Protein AF-A0A950VJM7-F1 (afdb_monomer_lite)

Secondary structure (DSSP, 8-state):
---------------------TT--HHHHHH-GGGGTT-EEEEEEEEEES--EEETTEEEPPEE-TTS-EESS-----TT--EEEEE-HHHHHHHHHH--TT-EEEEEEEEEEEEEEEGGGTEEEEEEEEEEEEEEETTEEEEEEESSS----PPPPHHHHHH-GGGGTT-EEEEEEEEEES--EEETTEEE--EE-TTS---B-GGGGGTT-EEEEE-HHHHHHHTTT--TT-EEEEEEEEEEEEEEEGGGTEEEEEEEEEEEEEEETTEEEEEE-

Sequence (277 aa):
MKKLLSWVCLVLVGWALPAWAQGQSMEKVSEAPAKYAGQTLVFDQIKLAGKMIKHTGLYCLKVTSPEGTEFGAAVSFRPTMLYTFFVPDAIADRLLDDLNENQEYTVRLTGRVYKKKFPAIGAESWVAEVSRIDFYEADKIARTVTATSPRSGKAPSLERVNEAPQKYAGQTLTFDKVKLGGKMIKHTGLYCLKVTGEDGSPEISAAVAFTGGLTLFVPDQLAEKLEKEIKEDEEYTVKLTCRVYKRKFPAIGSEAWVGEVSRIDFYEGDAIKKAVK

Radius of gyration: 25.45 Å; chains: 1; bounding box: 46×50×109 Å

Foldseek 3Di:
DDDDDDDDPDPPPPPPPPPAPPDDFPVNCQQCVVVQAQHKHKAAQKKWALDWDQDLNWTFTWIAHPVGDTADDDPPPPVRGQETETEPPLQVVQSQQVGDNHDIWGKMWIWGWHWDQRVVVRDIGIYTYTQKIFTDDPNDRPDIGGSPDDRPPGFHALVRCFVCVVVQAQHKGKHAQWKWALDWDQDLNWTWTFIATPVRPDTQTPVSQPVQTETETEDPQLVVVSNVVGDRHDMFGKIWIFHWHWDQRVVVRDIGIYTYTPKIFTDDPNDGPDMGD

pLDDT: mean 82.03, std 16.46, range [35.66, 97.38]

Structure (mmCIF, N/CA/C/O backbone):
data_AF-A0A950VJM7-F1
#
_entry.id   AF-A0A950VJM7-F1
#
loop_
_atom_site.group_PDB
_atom_site.id
_atom_site.type_symbol
_atom_site.label_atom_id
_atom_site.label_alt_id
_atom_site.label_comp_id
_atom_site.label_asym_id
_atom_site.label_entity_id
_atom_site.label_seq_id
_atom_site.pdbx_PDB_ins_code
_atom_site.Cartn_x
_atom_site.Cartn_y
_atom_site.Cartn_z
_atom_site.occupancy
_atom_site.B_iso_or_equiv
_atom_site.auth_seq_id
_atom_site.auth_comp_id
_atom_site.auth_asym_id
_atom_site.auth_atom_id
_atom_site.pdbx_PDB_model_num
ATOM 1 N N . MET A 1 1 ? -15.662 -10.194 -78.864 1.00 38.31 1 MET A N 1
ATOM 2 C CA . MET A 1 1 ? -15.103 -10.693 -77.588 1.00 38.31 1 MET A CA 1
ATOM 3 C C . MET A 1 1 ? -14.300 -9.574 -76.934 1.00 38.31 1 MET A C 1
ATOM 5 O O . MET A 1 1 ? -13.204 -9.285 -77.388 1.00 38.31 1 MET A O 1
ATOM 9 N N . LYS A 1 2 ? -14.869 -8.883 -75.939 1.00 39.75 2 LYS A N 1
ATOM 10 C CA . LYS A 1 2 ? -14.193 -7.835 -75.154 1.00 39.75 2 LYS A CA 1
ATOM 11 C C . LYS A 1 2 ? -13.911 -8.417 -73.766 1.00 39.75 2 LYS A C 1
ATOM 13 O O . LYS A 1 2 ? -14.858 -8.756 -73.065 1.00 39.75 2 LYS A O 1
ATOM 18 N N . LYS A 1 3 ? -12.639 -8.591 -73.397 1.00 46.62 3 LYS A N 1
ATOM 19 C CA . LYS A 1 3 ? -12.237 -8.994 -72.040 1.00 46.62 3 LYS A CA 1
ATOM 20 C C . LYS A 1 3 ? -12.081 -7.733 -71.186 1.00 46.62 3 LYS A C 1
ATOM 22 O O . LYS A 1 3 ? -11.210 -6.917 -71.469 1.00 46.62 3 LYS A O 1
ATOM 27 N N . LEU A 1 4 ? -12.932 -7.581 -70.171 1.00 42.72 4 LEU A N 1
ATOM 28 C CA . LEU A 1 4 ? -12.710 -6.660 -69.056 1.00 42.72 4 LEU A CA 1
ATOM 29 C C . LEU A 1 4 ? -11.651 -7.275 -68.129 1.00 42.72 4 LEU A C 1
ATOM 31 O O . LEU A 1 4 ? -11.873 -8.350 -67.575 1.00 42.72 4 LEU A O 1
ATOM 35 N N . LEU A 1 5 ? -10.513 -6.599 -67.962 1.00 44.22 5 LEU A N 1
ATOM 36 C CA . LEU A 1 5 ? -9.574 -6.876 -66.876 1.00 44.22 5 LEU A CA 1
ATOM 37 C C . LEU A 1 5 ? -10.036 -6.102 -65.635 1.00 44.22 5 LEU A C 1
ATOM 39 O O . LEU A 1 5 ? -9.948 -4.877 -65.585 1.00 44.22 5 LEU A O 1
ATOM 43 N N . SER A 1 6 ? -10.541 -6.837 -64.649 1.00 45.75 6 SER A N 1
ATOM 44 C CA . SER A 1 6 ? -10.846 -6.347 -63.306 1.00 45.75 6 SER A CA 1
ATOM 45 C C . SER A 1 6 ? -9.547 -6.175 -62.516 1.00 45.75 6 SER A C 1
ATOM 47 O O . SER A 1 6 ? -8.869 -7.157 -62.224 1.00 45.75 6 SER A O 1
ATOM 49 N N . TRP A 1 7 ? -9.211 -4.937 -62.158 1.00 42.66 7 TRP A N 1
ATOM 50 C CA . TRP A 1 7 ? -8.168 -4.622 -61.183 1.00 42.66 7 TRP A CA 1
ATOM 51 C C . TRP A 1 7 ? -8.740 -4.769 -59.769 1.00 42.66 7 TRP A C 1
ATOM 53 O O . TRP A 1 7 ? -9.567 -3.967 -59.345 1.00 42.66 7 TRP A O 1
ATOM 63 N N . VAL A 1 8 ? -8.298 -5.790 -59.035 1.00 47.62 8 VAL A N 1
ATOM 64 C CA . VAL A 1 8 ? -8.519 -5.901 -57.587 1.00 47.62 8 VAL A CA 1
ATOM 65 C C . VAL A 1 8 ? -7.267 -5.366 -56.896 1.00 47.62 8 VAL A C 1
ATOM 67 O O . VAL A 1 8 ? -6.236 -6.034 -56.868 1.00 47.62 8 VAL A O 1
ATOM 70 N N . CYS A 1 9 ? -7.343 -4.151 -56.350 1.00 42.12 9 CYS A N 1
ATOM 71 C CA . CYS A 1 9 ? -6.346 -3.641 -55.411 1.00 42.12 9 CYS A CA 1
ATOM 72 C C . CYS A 1 9 ? -6.509 -4.370 -54.072 1.00 42.12 9 CYS A C 1
ATOM 74 O O . CYS A 1 9 ? -7.405 -4.060 -53.288 1.00 42.12 9 CYS A O 1
ATOM 76 N N . LEU A 1 10 ? -5.635 -5.341 -53.811 1.00 37.91 10 LEU A N 1
ATOM 77 C CA . LEU A 1 10 ? -5.471 -5.950 -52.495 1.00 37.91 10 LEU A CA 1
ATOM 78 C C . LEU A 1 10 ? -4.695 -4.962 -51.604 1.00 37.91 10 LEU A C 1
ATOM 80 O O . LEU A 1 10 ? -3.476 -4.843 -51.711 1.00 37.91 10 LEU A O 1
ATOM 84 N N . VAL A 1 11 ? -5.389 -4.224 -50.735 1.00 43.22 11 VAL A N 1
ATOM 85 C CA . VAL A 1 11 ? -4.737 -3.445 -49.672 1.00 43.22 11 VAL A CA 1
ATOM 86 C C . VAL A 1 11 ? -4.475 -4.392 -48.501 1.00 43.22 11 VAL A C 1
ATOM 88 O O . VAL A 1 11 ? -5.343 -4.627 -47.663 1.00 43.22 11 VAL A O 1
ATOM 91 N N . LEU A 1 12 ? -3.272 -4.963 -48.455 1.00 40.53 12 LEU A N 1
ATOM 92 C CA . LEU A 1 12 ? -2.749 -5.632 -47.265 1.00 40.53 12 LEU A CA 1
ATOM 93 C C . LEU A 1 12 ? -2.401 -4.560 -46.226 1.00 40.53 12 LEU A C 1
ATOM 95 O O . LEU A 1 12 ? -1.290 -4.036 -46.203 1.00 40.53 12 LEU A O 1
ATOM 99 N N . VAL A 1 13 ? -3.355 -4.231 -45.353 1.00 42.94 13 VAL A N 1
ATOM 100 C CA . VAL A 1 13 ? -3.058 -3.536 -44.094 1.00 42.94 13 VAL A CA 1
ATOM 101 C C . VAL A 1 13 ? -2.386 -4.553 -43.176 1.00 42.94 13 VAL A C 1
ATOM 103 O O . VAL A 1 13 ? -3.027 -5.216 -42.363 1.00 42.94 13 VAL A O 1
ATOM 106 N N . GLY A 1 14 ? -1.078 -4.724 -43.355 1.00 36.56 14 GLY A N 1
ATOM 107 C CA . GLY A 1 14 ? -0.241 -5.407 -42.383 1.00 36.56 14 GLY A CA 1
ATOM 108 C C . GLY A 1 14 ? -0.239 -4.587 -41.101 1.00 36.56 14 GLY A C 1
ATOM 109 O O . GLY A 1 14 ? 0.397 -3.537 -41.033 1.00 36.56 14 GLY A O 1
ATOM 110 N N . TRP A 1 15 ? -0.958 -5.054 -40.083 1.00 37.41 15 TRP A N 1
ATOM 111 C CA . TRP A 1 15 ? -0.744 -4.606 -38.714 1.00 37.41 15 TRP A CA 1
ATOM 112 C C . TRP A 1 15 ? 0.656 -5.072 -38.321 1.00 37.41 15 TRP A C 1
ATOM 114 O O . TRP A 1 15 ? 0.844 -6.202 -37.874 1.00 37.41 15 TRP A O 1
ATOM 124 N N . ALA A 1 16 ? 1.655 -4.222 -38.549 1.00 35.66 16 ALA A N 1
ATOM 125 C CA . ALA A 1 16 ? 2.960 -4.380 -37.939 1.00 35.66 16 ALA A CA 1
ATOM 126 C C . ALA A 1 16 ? 2.747 -4.269 -36.427 1.00 35.66 16 ALA A C 1
ATOM 128 O O . ALA A 1 16 ? 2.667 -3.172 -35.873 1.00 35.66 16 ALA A O 1
ATOM 129 N N . LEU A 1 17 ? 2.585 -5.415 -35.763 1.00 39.12 17 LEU A N 1
ATOM 130 C CA . LEU A 1 17 ? 2.737 -5.479 -34.321 1.00 39.12 17 LEU A CA 1
ATOM 131 C C . LEU A 1 17 ? 4.126 -4.894 -34.025 1.00 39.12 17 LEU A C 1
ATOM 133 O O . LEU A 1 17 ? 5.097 -5.337 -34.648 1.00 39.12 17 LEU A O 1
ATOM 137 N N . PRO A 1 18 ? 4.236 -3.866 -33.162 1.00 48.69 18 PRO A N 1
ATOM 138 C CA . PRO A 1 18 ? 5.525 -3.274 -32.845 1.00 48.69 18 PRO A CA 1
ATOM 139 C C . PRO A 1 18 ? 6.449 -4.397 -32.394 1.00 48.69 18 PRO A C 1
ATOM 141 O O . PRO A 1 18 ? 6.037 -5.230 -31.591 1.00 48.69 18 PRO A O 1
ATOM 144 N N . ALA A 1 19 ? 7.656 -4.464 -32.954 1.00 46.97 19 ALA A N 1
ATOM 145 C CA . ALA A 1 19 ? 8.649 -5.450 -32.563 1.00 46.97 19 ALA A CA 1
ATOM 146 C C . ALA A 1 19 ? 8.893 -5.311 -31.053 1.00 46.97 19 ALA A C 1
ATOM 148 O O . ALA A 1 19 ? 9.543 -4.370 -30.599 1.00 46.97 19 ALA A O 1
ATOM 149 N N . TRP A 1 20 ? 8.313 -6.216 -30.266 1.00 49.12 20 TRP A N 1
ATOM 150 C CA . TRP A 1 20 ? 8.604 -6.330 -28.848 1.00 49.12 20 TRP A CA 1
ATOM 151 C C . TRP A 1 20 ? 10.062 -6.766 -28.786 1.00 49.12 20 TRP A C 1
ATOM 153 O O . TRP A 1 20 ? 10.392 -7.856 -29.251 1.00 49.12 20 TRP A O 1
ATOM 163 N N . ALA A 1 21 ? 10.944 -5.897 -28.294 1.00 49.38 21 ALA A N 1
ATOM 164 C CA . ALA A 1 21 ? 12.346 -6.225 -28.091 1.00 49.38 21 ALA A CA 1
ATOM 165 C C . ALA A 1 21 ? 12.446 -7.310 -27.004 1.00 49.38 21 ALA A C 1
ATOM 167 O O . ALA A 1 21 ? 12.642 -7.018 -25.826 1.00 49.38 21 ALA A O 1
ATOM 168 N N . GLN A 1 22 ? 12.244 -8.571 -27.392 1.00 50.53 22 GLN A N 1
ATOM 169 C CA . GLN A 1 22 ? 12.521 -9.725 -26.551 1.00 50.53 22 GLN A CA 1
ATOM 170 C C . GLN A 1 22 ? 14.025 -9.746 -26.248 1.00 50.53 22 GLN A C 1
ATOM 172 O O . GLN A 1 22 ? 14.846 -9.689 -27.162 1.00 50.53 22 GLN A O 1
ATOM 177 N N . GLY A 1 23 ? 14.379 -9.839 -24.964 1.00 61.56 23 GLY A N 1
ATOM 178 C CA . GLY A 1 23 ? 15.720 -10.255 -24.540 1.00 61.56 23 GLY A CA 1
ATOM 179 C C . GLY A 1 23 ? 16.688 -9.167 -24.068 1.00 61.56 23 GLY A C 1
ATOM 180 O O . GLY A 1 23 ? 17.888 -9.430 -24.031 1.00 61.56 23 GLY A O 1
ATOM 181 N N . GLN A 1 24 ? 16.230 -7.967 -23.699 1.00 82.56 24 GLN A N 1
ATOM 182 C CA . GLN A 1 24 ? 17.118 -7.010 -23.023 1.00 82.56 24 GLN A CA 1
ATOM 183 C C . GLN A 1 24 ? 17.136 -7.271 -21.515 1.00 82.56 24 GLN A C 1
ATOM 185 O O . GLN A 1 24 ? 16.084 -7.274 -20.877 1.00 82.56 24 GLN A O 1
ATOM 190 N N . SER A 1 25 ? 18.328 -7.491 -20.953 1.00 90.38 25 SER A N 1
ATOM 191 C CA . SER A 1 25 ? 18.501 -7.613 -19.503 1.00 90.38 25 SER A CA 1
ATOM 192 C C . SER A 1 25 ? 18.373 -6.246 -18.828 1.00 90.38 25 SER A C 1
ATOM 194 O O . SER A 1 25 ? 18.585 -5.200 -19.453 1.00 90.38 25 SER A O 1
ATOM 196 N N . MET A 1 26 ? 18.011 -6.240 -17.547 1.00 91.12 26 MET A N 1
ATOM 197 C CA . MET A 1 26 ? 17.842 -5.005 -16.775 1.00 91.12 26 MET A CA 1
ATOM 198 C C . MET A 1 26 ? 19.174 -4.255 -16.633 1.00 91.12 26 MET A C 1
ATOM 200 O O . MET A 1 26 ? 19.208 -3.029 -16.703 1.00 91.12 26 MET A O 1
ATOM 204 N N . GLU A 1 27 ? 20.272 -4.997 -16.531 1.00 90.75 27 GLU A N 1
ATOM 205 C CA . GLU A 1 27 ? 21.656 -4.538 -16.457 1.00 90.75 27 GLU A CA 1
ATOM 206 C C . GLU A 1 27 ? 22.019 -3.721 -17.695 1.00 90.75 27 GLU A C 1
ATOM 208 O O . GLU A 1 27 ? 22.391 -2.555 -17.583 1.00 90.75 27 GLU A O 1
ATOM 213 N N . LYS A 1 28 ? 21.798 -4.275 -18.894 1.00 91.25 28 LYS A N 1
ATOM 214 C CA . LYS A 1 28 ? 22.087 -3.581 -20.160 1.00 91.25 28 LYS A CA 1
ATOM 215 C C . LYS A 1 28 ? 21.289 -2.293 -20.308 1.00 91.25 28 LYS A C 1
ATOM 217 O O . LYS A 1 28 ? 21.785 -1.308 -20.860 1.00 91.25 28 LYS A O 1
ATOM 222 N N . VAL A 1 29 ? 20.035 -2.303 -19.858 1.00 91.06 29 VAL A N 1
ATOM 223 C CA . VAL A 1 29 ? 19.186 -1.110 -19.889 1.00 91.06 29 VAL A CA 1
ATOM 224 C C . VAL A 1 29 ? 19.680 -0.076 -18.883 1.00 91.06 29 VAL A C 1
ATOM 226 O O . VAL A 1 29 ? 19.727 1.102 -19.218 1.00 91.06 29 VAL A O 1
ATOM 229 N N . SER A 1 30 ? 20.108 -0.499 -17.695 1.00 88.81 30 SER A N 1
ATOM 230 C CA . SER A 1 30 ? 20.656 0.385 -16.664 1.00 88.81 30 SER A CA 1
ATOM 231 C C . SER A 1 30 ? 22.012 0.989 -17.045 1.00 88.81 30 SER A C 1
ATOM 233 O O . SER A 1 30 ? 22.270 2.150 -16.737 1.00 88.81 30 SER A O 1
ATOM 235 N N . GLU A 1 31 ? 22.871 0.241 -17.738 1.00 88.94 31 GLU A N 1
ATOM 236 C CA . GLU A 1 31 ? 24.176 0.719 -18.215 1.00 88.94 31 GLU A CA 1
ATOM 237 C C . GLU A 1 31 ? 24.050 1.743 -19.350 1.00 88.94 31 GLU A C 1
ATOM 239 O O . GLU A 1 31 ? 24.860 2.665 -19.461 1.00 88.94 31 GLU A O 1
ATOM 244 N N . ALA A 1 32 ? 23.036 1.601 -20.210 1.00 90.00 32 ALA A N 1
ATOM 245 C CA . ALA A 1 32 ? 22.859 2.453 -21.384 1.00 90.00 32 ALA A CA 1
ATOM 246 C C . ALA A 1 32 ? 21.385 2.827 -21.650 1.00 90.00 32 ALA A C 1
ATOM 248 O O . ALA A 1 32 ? 20.885 2.596 -22.758 1.00 90.00 32 ALA A O 1
ATOM 249 N N . PRO A 1 33 ? 20.682 3.475 -20.700 1.00 90.69 33 PRO A N 1
ATOM 250 C CA . PRO A 1 33 ? 19.235 3.704 -20.789 1.00 90.69 33 PRO A CA 1
ATOM 251 C C . PRO A 1 33 ? 18.842 4.598 -21.967 1.00 90.69 33 PRO A C 1
ATOM 253 O O . PRO A 1 33 ? 17.770 4.433 -22.547 1.00 90.69 33 PRO A O 1
ATOM 256 N N . ALA A 1 34 ? 19.743 5.489 -22.395 1.00 91.56 34 ALA A N 1
ATOM 257 C CA . ALA A 1 34 ? 19.541 6.347 -23.559 1.00 91.56 34 ALA A CA 1
ATOM 258 C C . ALA A 1 34 ? 19.291 5.565 -24.861 1.00 91.56 34 ALA A C 1
ATOM 260 O O . ALA A 1 34 ? 18.533 6.037 -25.706 1.00 91.56 34 ALA A O 1
ATOM 261 N N . LYS A 1 35 ? 19.857 4.356 -25.013 1.00 94.12 35 LYS A N 1
ATOM 262 C CA . LYS A 1 35 ? 19.623 3.494 -26.189 1.00 94.12 35 LYS A CA 1
ATOM 263 C C . LYS A 1 35 ? 18.185 2.975 -26.263 1.00 94.12 35 LYS A C 1
ATOM 265 O O . LYS A 1 35 ? 17.723 2.612 -27.340 1.00 94.12 35 LYS A O 1
ATOM 270 N N . TYR A 1 36 ? 17.489 2.964 -25.129 1.00 93.25 36 TYR A N 1
ATOM 271 C CA . TYR A 1 36 ? 16.134 2.440 -24.982 1.00 93.25 36 TYR A CA 1
ATOM 272 C C . TYR A 1 36 ? 15.097 3.546 -24.759 1.00 93.25 36 TYR A C 1
ATOM 274 O O . TYR A 1 36 ? 13.933 3.260 -24.488 1.00 93.25 36 TYR A O 1
ATOM 282 N N . ALA A 1 37 ? 15.496 4.814 -24.878 1.00 94.38 37 ALA A N 1
ATOM 283 C CA . ALA A 1 37 ? 14.618 5.951 -24.654 1.00 94.38 37 ALA A CA 1
ATOM 284 C C . ALA A 1 37 ? 13.352 5.876 -25.526 1.00 94.38 37 ALA A C 1
ATOM 286 O O . ALA A 1 37 ? 13.409 5.709 -26.742 1.00 94.38 37 ALA A O 1
ATOM 287 N N . GLY A 1 38 ? 12.194 6.003 -24.886 1.00 93.31 38 GLY A N 1
ATOM 288 C CA . GLY A 1 38 ? 10.878 5.922 -25.505 1.00 93.31 38 GLY A CA 1
ATOM 289 C C . GLY A 1 38 ? 10.375 4.503 -25.772 1.00 93.31 38 GLY A C 1
ATOM 290 O O . GLY A 1 38 ? 9.178 4.371 -26.041 1.00 93.31 38 GLY A O 1
ATOM 291 N N . GLN A 1 39 ? 11.222 3.473 -25.667 1.00 94.44 39 GLN A N 1
ATOM 292 C CA . GLN A 1 39 ? 10.855 2.083 -25.938 1.00 94.44 39 GLN A CA 1
ATOM 293 C C . GLN A 1 39 ? 10.085 1.468 -24.770 1.00 94.44 39 GLN A C 1
ATOM 295 O O . GLN A 1 39 ? 10.334 1.780 -23.602 1.00 94.44 39 GLN A O 1
ATOM 300 N N . THR A 1 40 ? 9.164 0.564 -25.101 1.00 94.44 40 THR A N 1
ATOM 301 C CA . THR A 1 40 ? 8.518 -0.328 -24.138 1.00 94.44 40 THR A CA 1
ATOM 302 C C . THR A 1 40 ? 9.283 -1.639 -24.103 1.00 94.44 40 THR A C 1
ATOM 304 O O . THR A 1 40 ? 9.419 -2.310 -25.124 1.00 94.44 40 THR A O 1
ATOM 307 N N . LEU A 1 41 ? 9.780 -1.988 -22.924 1.00 94.31 41 LEU A N 1
ATOM 308 C CA . LEU A 1 41 ? 10.567 -3.185 -22.679 1.00 94.31 41 LEU A CA 1
ATOM 309 C C . LEU A 1 41 ? 9.787 -4.157 -21.799 1.00 94.31 41 LEU A C 1
ATOM 311 O O . LEU A 1 41 ? 8.930 -3.748 -21.009 1.00 94.31 41 LEU A O 1
ATOM 315 N N . VAL A 1 42 ? 10.112 -5.439 -21.944 1.00 95.31 42 VAL A N 1
ATOM 316 C CA . VAL A 1 42 ? 9.579 -6.523 -21.121 1.00 95.31 42 VAL A CA 1
ATOM 317 C C . VAL A 1 42 ? 10.733 -7.187 -20.386 1.00 95.31 42 VAL A C 1
ATOM 319 O O . VAL A 1 42 ? 11.666 -7.674 -21.019 1.00 95.31 42 VAL A O 1
ATOM 322 N N . PHE A 1 43 ? 10.640 -7.221 -19.061 1.00 94.31 43 PHE A N 1
ATOM 323 C CA . PHE A 1 43 ? 11.579 -7.897 -18.175 1.00 94.31 43 PHE A CA 1
ATOM 324 C C . PHE A 1 43 ? 10.868 -9.091 -17.560 1.00 94.31 43 PHE A C 1
ATOM 326 O O . PHE A 1 43 ? 9.851 -8.923 -16.890 1.00 94.31 43 PHE A O 1
ATOM 333 N N . ASP A 1 44 ? 11.361 -10.289 -17.841 1.00 95.38 44 ASP A N 1
ATOM 334 C CA . ASP A 1 44 ? 10.690 -11.538 -17.502 1.00 95.38 44 ASP A CA 1
ATOM 335 C C . ASP A 1 44 ? 11.406 -12.270 -16.368 1.00 95.38 44 ASP A C 1
ATOM 337 O O . ASP A 1 44 ? 12.618 -12.123 -16.213 1.00 95.38 44 ASP A O 1
ATOM 341 N N . GLN A 1 45 ? 10.659 -13.074 -15.606 1.00 94.69 45 GLN A N 1
ATOM 342 C CA . GLN A 1 45 ? 11.189 -13.901 -14.511 1.00 94.69 45 GLN A CA 1
ATOM 343 C C . GLN A 1 45 ? 11.982 -13.116 -13.448 1.00 94.69 45 GLN A C 1
ATOM 345 O O . GLN A 1 45 ? 12.928 -13.633 -12.856 1.00 94.69 45 GLN A O 1
ATOM 350 N N . ILE A 1 46 ? 11.597 -11.867 -13.184 1.00 95.19 46 ILE A N 1
ATOM 351 C CA . ILE A 1 46 ? 12.263 -11.038 -12.176 1.00 95.19 46 ILE A CA 1
ATOM 352 C C . ILE A 1 46 ? 11.628 -11.262 -10.802 1.00 95.19 46 ILE A C 1
ATOM 354 O O . ILE A 1 46 ? 10.447 -11.610 -10.706 1.00 95.19 46 ILE A O 1
ATOM 358 N N . LYS A 1 47 ? 12.378 -11.017 -9.728 1.00 96.44 47 LYS A N 1
ATOM 359 C CA . LYS A 1 47 ? 11.816 -10.970 -8.373 1.00 96.44 47 LYS A CA 1
ATOM 360 C C . LYS A 1 47 ? 11.339 -9.560 -8.064 1.00 96.44 47 LYS A C 1
ATOM 362 O O . LYS A 1 47 ? 12.052 -8.599 -8.318 1.00 96.44 47 LYS A O 1
ATOM 367 N N . LEU A 1 48 ? 10.133 -9.438 -7.531 1.00 95.31 48 LEU A N 1
ATOM 368 C CA . LEU A 1 48 ? 9.539 -8.207 -7.025 1.00 95.31 48 LEU A CA 1
ATOM 369 C C . LEU A 1 48 ? 9.364 -8.358 -5.516 1.00 95.31 48 LEU A C 1
ATOM 371 O O . LEU A 1 48 ? 8.649 -9.260 -5.077 1.00 95.31 48 LEU A O 1
ATOM 375 N N . ALA A 1 49 ? 9.980 -7.475 -4.733 1.00 92.19 49 ALA A N 1
ATOM 376 C CA . ALA A 1 49 ? 9.698 -7.421 -3.305 1.00 92.19 49 ALA A CA 1
ATOM 377 C C . ALA A 1 49 ? 8.283 -6.876 -3.085 1.00 92.19 49 ALA A C 1
ATOM 379 O O . ALA A 1 49 ? 7.855 -5.946 -3.775 1.00 92.19 49 ALA A O 1
ATOM 380 N N . GLY A 1 50 ? 7.562 -7.423 -2.108 1.00 83.19 50 GLY A N 1
ATOM 381 C CA . GLY A 1 50 ? 6.214 -6.959 -1.797 1.00 83.19 50 GLY A CA 1
ATOM 382 C C . GLY A 1 50 ? 6.163 -5.547 -1.214 1.00 83.19 50 GLY A C 1
ATOM 383 O O . GLY A 1 50 ? 5.154 -4.857 -1.345 1.00 83.19 50 GLY A O 1
ATOM 384 N N . LYS A 1 51 ? 7.269 -5.078 -0.626 1.00 84.44 51 LYS A N 1
ATOM 385 C CA . LYS A 1 51 ? 7.392 -3.713 -0.120 1.00 84.44 51 LYS A CA 1
ATOM 386 C C . LYS A 1 51 ? 7.633 -2.717 -1.253 1.00 84.44 51 LYS A C 1
ATOM 388 O O . LYS A 1 51 ? 8.643 -2.780 -1.955 1.00 84.44 51 LYS A O 1
ATOM 393 N N . MET A 1 52 ? 6.745 -1.734 -1.368 1.00 85.38 52 MET A N 1
ATOM 394 C CA . MET A 1 52 ? 6.937 -0.565 -2.227 1.00 85.38 52 MET A CA 1
ATOM 395 C C . MET A 1 52 ? 7.306 0.657 -1.395 1.00 85.38 52 MET A C 1
ATOM 397 O O . MET A 1 52 ? 6.869 0.799 -0.257 1.00 85.38 52 MET A O 1
ATOM 401 N N . ILE A 1 53 ? 8.088 1.566 -1.976 1.00 81.38 53 ILE A N 1
ATOM 402 C CA . ILE A 1 53 ? 8.483 2.809 -1.307 1.00 81.38 53 ILE A CA 1
ATOM 403 C C . ILE A 1 53 ? 8.040 3.991 -2.151 1.00 81.38 53 ILE A C 1
ATOM 405 O O . ILE A 1 53 ? 8.267 4.028 -3.361 1.00 81.38 53 ILE A O 1
ATOM 409 N N . LYS A 1 54 ? 7.426 4.984 -1.505 1.00 80.81 54 LYS A N 1
ATOM 410 C CA . LYS A 1 54 ? 7.114 6.256 -2.144 1.00 80.81 54 LYS A CA 1
ATOM 411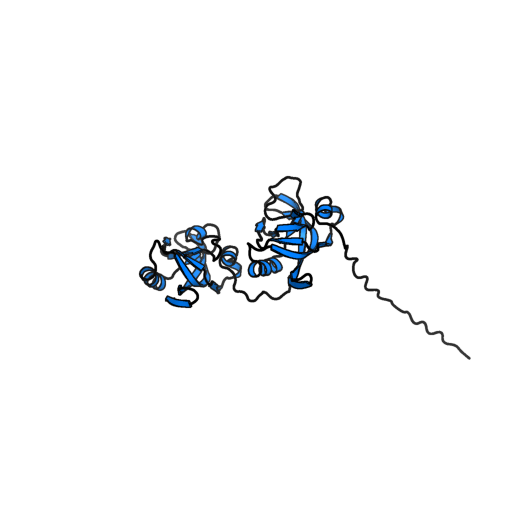 C C . LYS A 1 54 ? 8.305 7.204 -2.016 1.00 80.81 54 LYS A C 1
ATOM 413 O O . LYS A 1 54 ? 8.648 7.630 -0.919 1.00 80.81 54 LYS A O 1
ATOM 418 N N . HIS A 1 55 ? 8.924 7.565 -3.134 1.00 74.94 55 HIS A N 1
ATOM 419 C CA . HIS A 1 55 ? 10.058 8.485 -3.175 1.00 74.94 55 HIS A CA 1
ATOM 420 C C . HIS A 1 55 ? 9.798 9.600 -4.184 1.00 74.94 55 HIS A C 1
ATOM 422 O O . HIS A 1 55 ? 9.397 9.333 -5.312 1.00 74.94 55 HIS A O 1
ATOM 428 N N . THR A 1 56 ? 10.013 10.859 -3.783 1.00 76.44 56 THR A N 1
ATOM 429 C CA . THR A 1 56 ? 9.792 12.060 -4.624 1.00 76.44 56 THR A CA 1
ATOM 430 C C . THR A 1 56 ? 8.436 12.087 -5.356 1.00 76.44 56 THR A C 1
ATOM 432 O O . THR A 1 56 ? 8.308 12.627 -6.452 1.00 76.44 56 THR A O 1
ATOM 435 N N . GLY A 1 57 ? 7.399 11.517 -4.730 1.00 75.94 57 GLY A N 1
ATOM 436 C CA . GLY A 1 57 ? 6.041 11.455 -5.277 1.00 75.94 57 GLY A CA 1
ATOM 437 C C . GLY A 1 57 ? 5.757 10.267 -6.202 1.00 75.94 57 GLY A C 1
ATOM 438 O O . GLY A 1 57 ? 4.647 10.183 -6.713 1.00 75.94 57 GLY A O 1
ATOM 439 N N . LEU A 1 58 ? 6.703 9.345 -6.395 1.00 82.69 58 LEU A N 1
ATOM 440 C CA . LEU A 1 58 ? 6.524 8.129 -7.194 1.00 82.69 58 LEU A CA 1
ATOM 441 C C . LEU A 1 58 ? 6.575 6.882 -6.318 1.00 82.69 58 LEU A C 1
ATOM 443 O O . LEU A 1 58 ? 7.354 6.821 -5.371 1.00 82.69 58 LEU A O 1
ATOM 447 N N . TYR A 1 59 ? 5.777 5.877 -6.665 1.00 87.38 59 TYR A N 1
ATOM 448 C CA . TYR A 1 59 ? 5.864 4.550 -6.065 1.00 87.38 59 TYR A CA 1
ATOM 449 C C . TYR A 1 59 ? 6.922 3.730 -6.798 1.00 87.38 59 TYR A C 1
ATOM 451 O O . TYR A 1 59 ? 6.731 3.336 -7.949 1.00 87.38 59 TYR A O 1
ATOM 459 N N . CYS A 1 60 ? 8.047 3.504 -6.130 1.00 89.81 60 CYS A N 1
ATOM 460 C CA . CYS A 1 60 ? 9.176 2.750 -6.647 1.00 89.81 60 CYS A CA 1
ATOM 461 C C . CYS A 1 60 ? 9.053 1.275 -6.259 1.00 89.81 60 CYS A C 1
ATOM 463 O O . CYS A 1 60 ? 8.733 0.946 -5.113 1.00 89.81 60 CYS A O 1
ATOM 465 N N . LEU A 1 61 ? 9.357 0.397 -7.212 1.00 92.12 61 LEU A N 1
ATOM 466 C CA . LEU A 1 61 ? 9.456 -1.041 -6.980 1.00 92.12 61 LEU A CA 1
ATOM 467 C C . LEU A 1 61 ? 10.887 -1.395 -6.552 1.00 92.12 61 LEU A C 1
ATOM 469 O O . LEU A 1 61 ? 11.842 -0.820 -7.082 1.00 92.12 61 LEU A O 1
ATOM 473 N N . LYS A 1 62 ? 11.040 -2.354 -5.630 1.00 91.94 62 LYS A N 1
ATOM 474 C CA . LYS A 1 62 ? 12.300 -3.091 -5.456 1.00 91.94 62 LYS A CA 1
ATOM 475 C C . LYS A 1 62 ? 12.216 -4.364 -6.282 1.00 91.94 62 LYS A C 1
ATOM 477 O O . LYS A 1 62 ? 11.325 -5.181 -6.052 1.00 91.94 62 LYS A O 1
ATOM 482 N N . VAL A 1 63 ? 13.123 -4.526 -7.232 1.00 93.06 63 VAL A N 1
ATOM 483 C CA . VAL A 1 63 ? 13.163 -5.701 -8.098 1.00 93.06 63 VAL A CA 1
ATOM 484 C C . VAL A 1 63 ? 14.568 -6.270 -8.180 1.00 93.06 63 VAL A C 1
ATOM 486 O O . VAL A 1 63 ? 15.536 -5.520 -8.137 1.00 93.06 63 VAL A O 1
ATOM 489 N N . THR A 1 64 ? 14.676 -7.579 -8.344 1.00 93.69 64 THR A N 1
ATOM 490 C CA . THR A 1 64 ? 15.948 -8.279 -8.531 1.00 93.69 64 THR A CA 1
ATOM 491 C C . THR A 1 64 ? 15.899 -9.013 -9.861 1.00 93.69 64 THR A C 1
ATOM 493 O O . THR A 1 64 ? 14.944 -9.749 -10.136 1.00 93.69 64 THR A O 1
ATOM 496 N N . SER A 1 65 ? 16.892 -8.776 -10.717 1.00 94.06 65 SER A N 1
ATOM 497 C CA . SER A 1 65 ? 16.991 -9.451 -12.011 1.00 94.06 65 SER A CA 1
ATOM 498 C C . SER A 1 65 ? 17.264 -10.952 -11.841 1.00 94.06 65 SER A C 1
ATOM 500 O O . SER A 1 65 ? 17.695 -11.386 -10.769 1.00 94.06 65 SER A O 1
ATOM 502 N N . PRO A 1 66 ? 17.084 -11.763 -12.900 1.00 93.44 66 PRO A N 1
ATOM 503 C CA . PRO A 1 66 ? 17.473 -13.174 -12.881 1.00 93.44 66 PRO A CA 1
ATOM 504 C C . PRO A 1 66 ? 18.969 -13.397 -12.605 1.00 93.44 66 PRO A C 1
ATOM 506 O O . PRO A 1 66 ? 19.351 -14.468 -12.147 1.00 93.44 66 PRO A O 1
ATOM 509 N N . GLU A 1 67 ? 19.809 -12.390 -12.864 1.00 90.31 67 GLU A N 1
ATOM 510 C CA . GLU A 1 67 ? 21.252 -12.416 -12.589 1.00 90.31 67 GLU A CA 1
ATOM 511 C C . GLU A 1 67 ? 21.585 -12.049 -11.128 1.00 90.31 67 GLU A C 1
ATOM 513 O O . GLU A 1 67 ? 22.739 -12.139 -10.716 1.00 90.31 67 GLU A O 1
ATOM 518 N N . GLY A 1 68 ? 20.586 -11.664 -10.323 1.00 89.94 68 GLY A N 1
ATOM 519 C CA . GLY A 1 68 ? 20.754 -11.304 -8.913 1.00 89.94 68 GLY A CA 1
ATOM 520 C C . GLY A 1 68 ? 21.035 -9.820 -8.665 1.00 89.94 68 GLY A C 1
ATOM 521 O O . GLY A 1 68 ? 21.243 -9.426 -7.518 1.00 89.94 68 GLY A O 1
ATOM 522 N N . THR A 1 69 ? 21.022 -8.979 -9.703 1.00 89.44 69 THR A N 1
ATOM 523 C CA . THR A 1 69 ? 21.206 -7.530 -9.553 1.00 89.44 69 THR A CA 1
ATOM 524 C C . THR A 1 69 ? 19.940 -6.901 -8.987 1.00 89.44 69 THR A C 1
ATOM 526 O O . THR A 1 69 ? 18.865 -6.994 -9.584 1.00 89.44 69 THR A O 1
ATOM 529 N N . GLU A 1 70 ? 20.058 -6.227 -7.846 1.00 89.88 70 GLU A N 1
ATOM 530 C CA . GLU A 1 70 ? 18.956 -5.455 -7.275 1.00 89.88 70 GLU A CA 1
ATOM 531 C C . GLU A 1 70 ? 18.824 -4.080 -7.947 1.00 89.88 70 GLU A C 1
ATOM 533 O O . GLU A 1 70 ? 19.798 -3.350 -8.135 1.00 89.88 70 GLU A O 1
ATOM 538 N N . PHE A 1 71 ? 17.585 -3.689 -8.234 1.00 86.56 71 PHE A N 1
ATOM 539 C CA . PHE A 1 71 ? 17.200 -2.364 -8.696 1.00 86.56 71 PHE A CA 1
ATOM 540 C C . PHE A 1 71 ? 16.090 -1.816 -7.789 1.00 86.56 71 PHE A C 1
ATOM 542 O O . PHE A 1 71 ? 15.054 -2.449 -7.589 1.00 86.56 71 PHE A O 1
ATOM 549 N N . GLY A 1 72 ? 16.268 -0.595 -7.283 1.00 75.38 72 GLY A N 1
ATOM 550 C CA . GLY A 1 72 ? 15.211 0.153 -6.595 1.00 75.38 72 GLY A CA 1
ATOM 551 C C . GLY A 1 72 ? 15.213 0.138 -5.055 1.00 75.38 72 GLY A C 1
ATOM 552 O O . GLY A 1 72 ? 16.175 -0.245 -4.397 1.00 75.38 72 GLY A O 1
ATOM 553 N N . ALA A 1 73 ? 14.109 0.682 -4.524 1.00 57.59 73 ALA A N 1
ATOM 554 C CA . ALA A 1 73 ? 13.696 1.015 -3.144 1.00 57.59 73 ALA A CA 1
ATOM 555 C C . ALA A 1 73 ? 14.636 1.797 -2.198 1.00 57.59 73 ALA A C 1
ATOM 557 O O . ALA A 1 73 ? 14.137 2.636 -1.455 1.00 57.59 73 ALA A O 1
ATOM 558 N N . ALA A 1 74 ? 15.957 1.654 -2.232 1.00 51.88 74 ALA A N 1
ATOM 559 C CA . ALA A 1 74 ? 16.851 2.534 -1.468 1.00 51.88 74 ALA A CA 1
ATOM 560 C C . ALA A 1 74 ? 18.176 2.696 -2.204 1.00 51.88 74 ALA A C 1
ATOM 562 O O . ALA A 1 74 ? 19.222 2.215 -1.771 1.00 51.88 74 ALA A O 1
ATOM 563 N N . VAL A 1 75 ? 18.141 3.371 -3.352 1.00 45.03 75 VAL A N 1
ATOM 564 C CA . VAL A 1 75 ? 19.380 3.737 -4.033 1.00 45.03 75 VAL A CA 1
ATOM 565 C C . VAL A 1 75 ? 19.975 4.895 -3.244 1.00 45.03 75 VAL A C 1
ATOM 567 O O . VAL A 1 75 ? 19.652 6.060 -3.461 1.00 45.03 75 VAL A O 1
ATOM 570 N N . SER A 1 76 ? 20.821 4.554 -2.270 1.00 39.81 76 SER A N 1
ATOM 571 C CA . SER A 1 76 ? 21.866 5.443 -1.778 1.00 39.81 76 SER A CA 1
ATOM 572 C C . SER A 1 76 ? 22.422 6.153 -3.008 1.00 39.81 76 SER A C 1
ATOM 574 O O . SER A 1 76 ? 22.899 5.458 -3.905 1.00 39.81 76 SER A O 1
ATOM 576 N N . PHE A 1 77 ? 22.263 7.480 -3.088 1.00 42.97 77 PHE A N 1
ATOM 577 C CA . PHE A 1 77 ? 22.668 8.327 -4.213 1.00 42.97 77 PHE A CA 1
ATOM 578 C C . PHE A 1 77 ? 24.172 8.165 -4.471 1.00 42.97 77 PHE A C 1
ATOM 580 O O . PHE A 1 77 ? 24.988 9.018 -4.134 1.00 42.97 77 PHE A O 1
ATOM 587 N N . ARG A 1 78 ? 24.573 7.051 -5.077 1.00 44.75 78 ARG A N 1
ATOM 588 C CA . ARG A 1 78 ? 25.778 7.021 -5.870 1.00 44.75 78 ARG A CA 1
ATOM 589 C C . ARG A 1 78 ? 25.399 7.798 -7.125 1.00 44.75 78 ARG A C 1
ATOM 591 O O . ARG A 1 78 ? 24.397 7.448 -7.751 1.00 44.75 78 ARG A O 1
ATOM 598 N N . PRO A 1 79 ? 26.164 8.826 -7.512 1.00 47.72 79 PRO A N 1
ATOM 599 C CA . PRO A 1 79 ? 25.879 9.662 -8.683 1.00 47.72 79 PRO A CA 1
ATOM 600 C C . PRO A 1 79 ? 25.824 8.890 -10.021 1.00 47.72 79 PRO A C 1
ATOM 602 O O . PRO A 1 79 ? 25.658 9.492 -11.075 1.00 47.72 79 PRO A O 1
ATOM 605 N N . THR A 1 80 ? 25.950 7.562 -9.991 1.00 43.41 80 THR A N 1
ATOM 606 C CA . THR A 1 80 ? 26.033 6.660 -11.135 1.00 43.41 80 THR A CA 1
ATOM 607 C C . THR A 1 80 ? 24.841 5.713 -11.316 1.00 43.41 80 THR A C 1
ATOM 609 O O . THR A 1 80 ? 24.789 5.062 -12.353 1.00 43.41 80 THR A O 1
ATOM 612 N N . MET A 1 81 ? 23.862 5.630 -10.401 1.00 50.19 81 MET A N 1
ATOM 613 C CA . MET A 1 81 ? 22.677 4.770 -10.603 1.00 50.19 81 MET A CA 1
ATOM 614 C C . MET A 1 81 ? 21.395 5.590 -10.772 1.00 50.19 81 MET A C 1
ATOM 616 O O . MET A 1 81 ? 20.681 5.883 -9.819 1.00 50.19 81 MET A O 1
ATOM 620 N N . LEU A 1 82 ? 21.120 5.956 -12.028 1.00 59.44 82 LEU A N 1
ATOM 621 C CA . LEU A 1 82 ? 19.983 6.770 -12.472 1.00 59.44 82 LEU A CA 1
ATOM 622 C C . LEU A 1 82 ? 18.867 5.928 -13.111 1.00 59.44 82 LEU A C 1
ATOM 624 O O . LEU A 1 82 ? 18.159 6.455 -13.957 1.00 59.44 82 LEU A O 1
ATOM 628 N N . TYR A 1 83 ? 18.717 4.639 -12.794 1.00 68.25 83 TYR A N 1
ATOM 629 C CA . TYR A 1 83 ? 17.664 3.794 -13.373 1.00 68.25 83 TYR A CA 1
ATOM 630 C C . TYR A 1 83 ? 16.774 3.214 -12.271 1.00 68.25 83 TYR A C 1
ATOM 632 O O . TYR A 1 83 ? 17.246 2.541 -11.359 1.00 68.25 83 TYR A O 1
ATOM 640 N N . THR A 1 84 ? 15.476 3.520 -12.309 1.00 82.88 84 THR A N 1
ATOM 641 C CA . THR A 1 84 ? 14.500 3.075 -11.301 1.00 82.88 84 THR A CA 1
ATOM 642 C C . THR A 1 84 ? 13.205 2.629 -11.964 1.00 82.88 84 THR A C 1
ATOM 644 O O . THR A 1 84 ? 12.720 3.271 -12.899 1.00 82.88 84 THR A O 1
ATOM 647 N N . PHE A 1 85 ? 12.630 1.546 -11.443 1.00 90.19 85 PHE A N 1
ATOM 648 C CA . PHE A 1 85 ? 11.293 1.084 -11.788 1.00 90.19 85 PHE A CA 1
ATOM 649 C C . PHE A 1 85 ? 10.273 1.777 -10.896 1.00 90.19 85 PHE A C 1
ATOM 651 O O . PHE A 1 85 ? 10.347 1.680 -9.670 1.00 90.19 85 PHE A O 1
ATOM 658 N N . PHE A 1 86 ? 9.306 2.453 -11.502 1.00 91.75 86 PHE A N 1
ATOM 659 C CA . PHE A 1 86 ? 8.183 3.018 -10.767 1.00 91.75 86 PHE A CA 1
ATOM 660 C C . PHE A 1 86 ? 6.871 2.668 -11.450 1.00 91.75 86 PHE A C 1
ATOM 662 O O . PHE A 1 86 ? 6.824 2.380 -12.646 1.00 91.75 86 PHE A O 1
ATOM 669 N N . VAL A 1 87 ? 5.800 2.705 -10.672 1.00 92.94 87 VAL A N 1
ATOM 670 C CA . VAL A 1 87 ? 4.442 2.436 -11.133 1.00 92.94 87 VAL A CA 1
ATOM 671 C C . VAL A 1 87 ? 3.588 3.702 -11.022 1.00 92.94 87 VAL A C 1
ATOM 673 O O . VAL A 1 87 ? 3.750 4.469 -10.069 1.00 92.94 87 VAL A O 1
ATOM 676 N N . PRO A 1 88 ? 2.658 3.943 -11.963 1.00 91.56 88 PRO A N 1
ATOM 677 C CA . PRO A 1 88 ? 1.622 4.954 -11.797 1.00 91.56 88 PRO A CA 1
ATOM 678 C C . PRO A 1 88 ? 0.763 4.679 -10.560 1.00 91.56 88 PRO A C 1
ATOM 680 O O . PRO A 1 88 ? 0.537 3.519 -10.207 1.00 91.56 88 PRO A O 1
ATOM 683 N N . ASP A 1 89 ? 0.189 5.732 -9.974 1.00 86.25 89 ASP A N 1
ATOM 684 C CA . ASP A 1 89 ? -0.679 5.650 -8.791 1.00 86.25 89 ASP A CA 1
ATOM 685 C C . ASP A 1 89 ? -1.782 4.595 -8.919 1.00 86.25 89 ASP A C 1
ATOM 687 O O . ASP A 1 89 ? -2.059 3.885 -7.960 1.00 86.25 89 ASP A O 1
ATOM 691 N N . ALA A 1 90 ? -2.382 4.446 -10.104 1.00 85.88 90 ALA A N 1
ATOM 692 C CA . ALA A 1 90 ? -3.434 3.459 -10.340 1.00 85.88 90 ALA A CA 1
ATOM 693 C C . ALA A 1 90 ? -2.949 2.008 -10.168 1.00 85.88 90 ALA A C 1
ATOM 695 O O . ALA A 1 90 ? -3.711 1.169 -9.691 1.00 85.88 90 ALA A O 1
ATOM 696 N N . ILE A 1 91 ? -1.702 1.713 -10.552 1.00 92.50 91 ILE A N 1
ATOM 697 C CA . ILE A 1 91 ? -1.081 0.395 -10.370 1.00 92.50 91 ILE A CA 1
ATOM 698 C C . ILE A 1 91 ? -0.599 0.249 -8.931 1.00 92.50 91 ILE A C 1
ATOM 700 O O . ILE A 1 91 ? -0.900 -0.760 -8.298 1.00 92.50 91 ILE A O 1
ATOM 704 N N . ALA A 1 92 ? 0.085 1.267 -8.401 1.00 89.81 92 ALA A N 1
ATOM 705 C CA . ALA A 1 92 ? 0.553 1.280 -7.019 1.00 89.81 92 ALA A CA 1
ATOM 706 C C . ALA A 1 92 ? -0.592 0.999 -6.041 1.00 89.81 92 ALA A C 1
ATOM 708 O O . ALA A 1 92 ? -0.479 0.150 -5.168 1.00 89.81 92 ALA A O 1
ATOM 709 N N . ASP A 1 93 ? -1.736 1.643 -6.264 1.00 83.69 93 ASP A N 1
ATOM 710 C CA . ASP A 1 93 ? -2.941 1.482 -5.464 1.00 83.69 93 ASP A CA 1
ATOM 711 C C . ASP A 1 93 ? -3.471 0.046 -5.415 1.00 83.69 93 ASP A C 1
ATOM 713 O O . ASP A 1 93 ? -4.234 -0.260 -4.510 1.00 83.69 93 ASP A O 1
ATOM 717 N N . ARG A 1 94 ? -3.132 -0.807 -6.382 1.00 86.06 94 ARG A N 1
ATOM 718 C CA . ARG A 1 94 ? -3.541 -2.220 -6.405 1.00 86.06 94 ARG A CA 1
ATOM 719 C C . ARG A 1 94 ? -2.485 -3.090 -5.762 1.00 86.06 94 ARG A C 1
ATOM 721 O O . ARG A 1 94 ? -2.806 -3.968 -4.980 1.00 86.06 94 ARG A O 1
ATOM 728 N N . LEU A 1 95 ? -1.223 -2.810 -6.072 1.00 89.44 95 LEU A N 1
ATOM 729 C CA . LEU A 1 95 ? -0.096 -3.521 -5.488 1.00 89.44 95 LEU A CA 1
ATOM 730 C C . LEU A 1 95 ? -0.048 -3.344 -3.968 1.00 89.44 95 LEU A C 1
ATOM 732 O O . LEU A 1 95 ? 0.191 -4.317 -3.273 1.00 89.44 95 LEU A O 1
ATOM 736 N N . LEU A 1 96 ? -0.350 -2.152 -3.444 1.00 82.06 96 LEU A N 1
ATOM 737 C CA . LEU A 1 96 ? -0.407 -1.921 -1.993 1.00 82.06 96 LEU A CA 1
ATOM 738 C C . LEU A 1 96 ? -1.477 -2.764 -1.281 1.00 82.06 96 LEU A C 1
ATOM 740 O O . LEU A 1 96 ? -1.303 -3.075 -0.111 1.00 82.06 96 LEU A O 1
ATOM 744 N N . ASP A 1 97 ? -2.572 -3.129 -1.953 1.00 75.38 97 ASP A N 1
ATOM 745 C CA . ASP A 1 97 ? -3.584 -4.020 -1.361 1.00 75.38 97 ASP A CA 1
ATOM 746 C C . ASP A 1 97 ? -3.149 -5.488 -1.426 1.00 75.38 97 ASP A C 1
ATOM 748 O O . ASP A 1 97 ? -3.474 -6.307 -0.560 1.00 75.38 97 ASP A O 1
ATOM 752 N N . ASP A 1 98 ? -2.417 -5.818 -2.482 1.00 80.56 98 ASP A N 1
ATOM 753 C CA . ASP A 1 98 ? -2.232 -7.185 -2.937 1.00 80.56 98 ASP A CA 1
ATOM 754 C C . ASP A 1 98 ? -0.901 -7.803 -2.523 1.00 80.56 98 ASP A C 1
ATOM 756 O O . ASP A 1 98 ? -0.794 -9.029 -2.488 1.00 80.56 98 ASP A O 1
ATOM 760 N N . LEU A 1 99 ? 0.117 -6.984 -2.278 1.00 86.56 99 LEU A N 1
ATOM 761 C CA . LEU A 1 99 ? 1.450 -7.447 -1.929 1.00 86.56 99 LEU A CA 1
ATOM 762 C C . LEU A 1 99 ? 1.608 -7.522 -0.412 1.00 86.56 99 LEU A C 1
ATOM 764 O O . LEU A 1 99 ? 1.244 -6.605 0.318 1.00 86.56 99 LEU A O 1
ATOM 768 N N . ASN A 1 100 ? 2.182 -8.625 0.053 1.00 81.94 100 ASN A N 1
ATOM 769 C CA . ASN A 1 100 ? 2.670 -8.775 1.414 1.00 81.94 100 ASN A CA 1
ATOM 770 C C . ASN A 1 100 ? 4.120 -8.285 1.455 1.00 81.94 100 ASN A C 1
ATOM 772 O O . ASN A 1 100 ? 4.954 -8.798 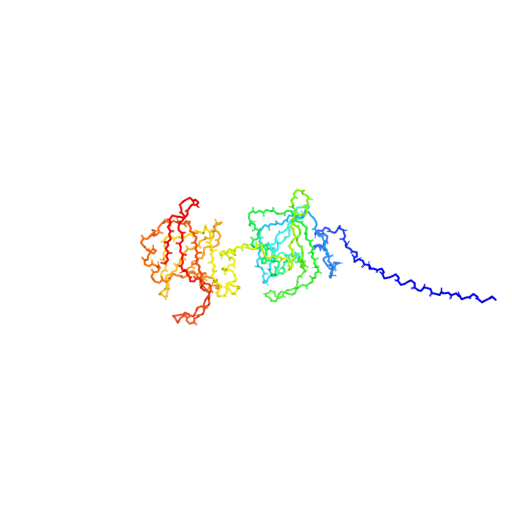0.710 1.00 81.94 100 ASN A O 1
ATOM 776 N N . GLU A 1 101 ? 4.433 -7.316 2.317 1.00 80.94 101 GLU A N 1
ATOM 777 C CA . GLU A 1 101 ? 5.763 -6.698 2.369 1.00 80.94 101 GLU A CA 1
ATOM 778 C C . GLU A 1 101 ? 6.912 -7.676 2.665 1.00 80.94 101 GLU A C 1
ATOM 780 O O . GLU A 1 101 ? 8.040 -7.426 2.237 1.00 80.94 101 GLU A O 1
ATOM 785 N N . ASN A 1 102 ? 6.617 -8.806 3.314 1.00 81.06 102 ASN A N 1
ATOM 786 C CA . ASN A 1 102 ? 7.581 -9.845 3.681 1.00 81.06 102 ASN A CA 1
ATOM 787 C C . ASN A 1 102 ? 7.675 -10.980 2.648 1.00 81.06 102 ASN A C 1
ATOM 789 O O . ASN A 1 102 ? 8.340 -11.988 2.887 1.00 81.06 102 ASN A O 1
ATOM 793 N N . GLN A 1 103 ? 7.001 -10.839 1.505 1.00 89.62 103 GLN A N 1
ATOM 794 C CA . GLN A 1 103 ? 6.981 -11.833 0.440 1.00 89.62 103 GLN A CA 1
ATOM 795 C C . GLN A 1 103 ? 7.663 -11.307 -0.827 1.00 89.62 103 GLN A C 1
ATOM 797 O O . GLN A 1 103 ? 7.529 -10.141 -1.202 1.00 89.62 103 GLN A O 1
ATOM 802 N N . GLU A 1 104 ? 8.360 -12.201 -1.525 1.00 93.69 104 GLU A N 1
ATOM 803 C CA . GLU A 1 104 ? 8.844 -11.962 -2.881 1.00 93.69 104 GLU A CA 1
ATOM 804 C C . GLU A 1 104 ? 7.959 -12.660 -3.912 1.00 93.69 104 GLU A C 1
ATOM 806 O O . GLU A 1 104 ? 7.481 -13.780 -3.712 1.00 93.69 104 GLU A O 1
ATOM 811 N N . TYR A 1 105 ? 7.782 -12.001 -5.052 1.00 95.81 105 TYR A N 1
ATOM 812 C CA . TYR A 1 105 ? 6.950 -12.470 -6.151 1.00 95.81 105 TYR A CA 1
ATOM 813 C C . TYR A 1 105 ? 7.792 -12.624 -7.411 1.00 95.81 105 TYR A C 1
ATOM 815 O O . TYR A 1 105 ? 8.551 -11.725 -7.764 1.00 95.81 105 TYR A O 1
ATOM 823 N N . THR A 1 106 ? 7.641 -13.735 -8.129 1.00 97.06 106 THR A N 1
ATOM 824 C CA . THR A 1 106 ? 8.186 -13.847 -9.488 1.00 97.06 106 THR A CA 1
ATOM 825 C C . THR A 1 106 ? 7.229 -13.149 -10.450 1.00 97.06 106 THR A C 1
ATOM 827 O O . THR A 1 106 ? 6.040 -13.478 -10.484 1.00 97.06 106 THR A O 1
ATOM 830 N N . VAL A 1 107 ? 7.721 -12.186 -11.229 1.00 97.38 107 VAL A N 1
ATOM 831 C CA . VAL A 1 107 ? 6.885 -11.370 -12.117 1.00 97.38 107 VAL A CA 1
ATOM 832 C C . VAL A 1 107 ? 7.512 -11.147 -13.491 1.00 97.38 107 VAL A C 1
ATOM 834 O O . VAL A 1 107 ? 8.719 -11.279 -13.689 1.00 97.38 107 VAL A O 1
ATOM 837 N N . ARG A 1 108 ? 6.667 -10.742 -14.439 1.00 96.94 108 ARG A N 1
ATOM 838 C CA . ARG A 1 108 ? 7.056 -10.076 -15.680 1.00 96.94 108 ARG A CA 1
ATOM 839 C C . ARG A 1 108 ? 6.618 -8.620 -15.624 1.00 96.94 108 ARG A C 1
ATOM 841 O O . ARG A 1 108 ? 5.435 -8.334 -15.440 1.00 96.94 108 ARG A O 1
ATOM 848 N N . LEU A 1 109 ? 7.553 -7.699 -15.827 1.00 96.00 109 LEU A N 1
ATOM 849 C CA . LEU A 1 109 ? 7.270 -6.272 -15.940 1.00 96.00 109 LEU A CA 1
ATOM 850 C C . LEU A 1 109 ? 7.257 -5.841 -17.395 1.00 96.00 109 LEU A C 1
ATOM 852 O O . LEU A 1 109 ? 8.159 -6.171 -18.157 1.00 96.00 109 LEU A O 1
ATOM 856 N N . THR A 1 110 ? 6.269 -5.034 -17.760 1.00 96.25 110 THR A N 1
ATOM 857 C CA . THR A 1 110 ? 6.293 -4.254 -18.998 1.00 96.25 110 THR A CA 1
ATOM 858 C C . THR A 1 110 ? 6.345 -2.780 -18.635 1.00 96.25 110 THR A C 1
ATOM 860 O O . THR A 1 110 ? 5.496 -2.301 -17.879 1.00 96.25 110 THR A O 1
ATOM 863 N N . GLY A 1 111 ? 7.325 -2.052 -19.163 1.00 94.56 111 GLY A N 1
ATOM 864 C CA . GLY A 1 111 ? 7.495 -0.639 -18.840 1.00 94.56 111 GLY A CA 1
ATOM 865 C C . GLY A 1 111 ? 8.165 0.170 -19.937 1.00 94.56 111 GLY A C 1
ATOM 866 O O . GLY A 1 111 ? 8.863 -0.372 -20.791 1.00 94.56 111 GLY A O 1
ATOM 867 N N . ARG A 1 112 ? 7.929 1.484 -19.932 1.00 95.31 112 ARG A N 1
ATOM 868 C CA . ARG A 1 112 ? 8.510 2.424 -20.896 1.00 95.31 112 ARG A CA 1
ATOM 869 C C . ARG A 1 112 ? 9.703 3.150 -20.288 1.00 95.31 112 ARG A C 1
ATOM 871 O O . ARG A 1 112 ? 9.578 3.727 -19.210 1.00 95.31 112 ARG A O 1
ATOM 878 N N . VAL A 1 113 ? 10.830 3.167 -20.997 1.00 93.56 113 VAL A N 1
ATOM 879 C CA . VAL A 1 113 ? 12.054 3.841 -20.541 1.00 93.56 113 VAL A CA 1
ATOM 880 C C . VAL A 1 113 ? 12.071 5.289 -21.013 1.00 93.56 113 VAL A C 1
ATOM 882 O O . VAL A 1 113 ? 11.917 5.549 -22.203 1.00 93.56 113 VAL A O 1
ATOM 885 N N . TYR A 1 114 ? 12.263 6.253 -20.116 1.00 94.00 114 TYR A N 1
ATOM 886 C CA . TYR A 1 114 ? 12.397 7.668 -20.482 1.00 94.00 114 TYR A CA 1
ATOM 887 C C . TYR A 1 114 ? 13.088 8.481 -19.379 1.00 94.00 114 TYR A C 1
ATOM 889 O O . TYR A 1 114 ? 13.381 7.959 -18.306 1.00 94.00 114 TYR A O 1
ATOM 897 N N . LYS A 1 115 ? 13.375 9.761 -19.645 1.00 91.94 115 LYS A N 1
ATOM 898 C CA . LYS A 1 115 ? 13.896 10.687 -18.636 1.00 91.94 115 LYS A CA 1
ATOM 899 C C . LYS A 1 115 ? 12.779 11.425 -17.917 1.00 91.94 115 LYS A C 1
ATOM 901 O O . LYS A 1 115 ? 11.928 12.039 -18.558 1.00 91.94 115 LYS A O 1
ATOM 906 N N . LYS A 1 116 ? 12.820 11.433 -16.589 1.00 88.81 116 LYS A N 1
ATOM 907 C CA . LYS A 1 116 ? 11.863 12.159 -15.758 1.00 88.81 116 LYS A CA 1
ATOM 908 C C . LYS A 1 116 ? 12.577 13.217 -14.932 1.00 88.81 116 LYS A C 1
ATOM 910 O O . LYS A 1 116 ? 13.619 12.952 -14.336 1.00 88.81 116 LYS A O 1
ATOM 915 N N . LYS A 1 117 ? 11.997 14.417 -14.896 1.00 87.12 117 LYS A N 1
ATOM 916 C CA . LYS A 1 117 ? 12.435 15.495 -14.007 1.00 87.12 117 LYS A CA 1
ATOM 917 C C . LYS A 1 117 ? 11.856 15.275 -12.615 1.00 87.12 117 LYS A C 1
ATOM 919 O O . LYS A 1 117 ? 10.668 14.988 -12.481 1.00 87.12 117 LYS A O 1
ATOM 924 N N . PHE A 1 118 ? 12.690 15.475 -11.605 1.00 81.38 118 PHE A N 1
ATOM 925 C CA . PHE A 1 118 ? 12.357 15.374 -10.192 1.00 81.38 118 PHE A CA 1
ATOM 926 C C . PHE A 1 118 ? 12.565 16.744 -9.538 1.00 81.38 118 PHE A C 1
ATOM 928 O O . PHE A 1 118 ? 13.656 17.024 -9.036 1.00 81.38 118 PHE A O 1
ATOM 935 N N . PRO A 1 119 ? 11.542 17.624 -9.543 1.00 75.38 119 PRO A N 1
ATOM 936 C CA . PRO A 1 119 ? 11.680 19.000 -9.063 1.00 75.38 119 PRO A CA 1
ATOM 937 C C . PRO A 1 119 ? 12.174 19.086 -7.618 1.00 75.38 119 PRO A C 1
ATOM 939 O O . PRO A 1 119 ? 12.989 19.946 -7.308 1.00 75.38 119 PRO A O 1
ATOM 942 N N . ALA A 1 120 ? 11.740 18.152 -6.764 1.00 71.38 120 ALA A N 1
ATOM 943 C CA . ALA A 1 120 ? 12.107 18.099 -5.349 1.00 71.38 120 ALA A CA 1
ATOM 944 C C . ALA A 1 120 ? 13.622 17.974 -5.101 1.00 71.38 120 ALA A C 1
ATOM 946 O O . ALA A 1 120 ? 14.096 18.383 -4.049 1.00 71.38 120 ALA A O 1
ATOM 947 N N . ILE A 1 121 ? 14.372 17.426 -6.062 1.00 73.38 121 ILE A N 1
ATOM 948 C CA . ILE A 1 121 ? 15.833 17.265 -5.984 1.00 73.38 121 ILE A CA 1
ATOM 949 C C . ILE A 1 121 ? 16.563 17.996 -7.121 1.00 73.38 121 ILE A C 1
ATOM 951 O O . ILE A 1 121 ? 17.761 17.812 -7.300 1.00 73.38 121 ILE A O 1
ATOM 955 N N . GLY A 1 122 ? 15.844 18.793 -7.922 1.00 80.44 122 GLY A N 1
ATOM 956 C CA . GLY A 1 122 ? 16.412 19.557 -9.038 1.00 80.44 122 GLY A CA 1
ATOM 957 C C . GLY A 1 122 ? 17.109 18.718 -10.118 1.00 80.44 122 GLY A C 1
ATOM 958 O O . GLY A 1 122 ? 17.916 19.261 -10.867 1.00 80.44 122 GLY A O 1
ATOM 959 N N . ALA A 1 123 ? 16.825 17.415 -10.207 1.00 83.06 123 ALA A N 1
ATOM 960 C CA . ALA A 1 123 ? 17.559 16.481 -11.060 1.00 83.06 123 ALA A CA 1
ATOM 961 C C . ALA A 1 123 ? 16.668 15.826 -12.125 1.00 83.06 123 ALA A C 1
ATOM 963 O O . ALA A 1 123 ? 15.440 15.791 -12.019 1.00 83.06 123 ALA A O 1
ATOM 964 N N . GLU A 1 124 ? 17.301 15.281 -13.159 1.00 87.00 124 GLU A N 1
ATOM 965 C CA . GLU A 1 124 ? 16.665 14.434 -14.165 1.00 87.00 124 GLU A CA 1
ATOM 966 C C . GLU A 1 124 ? 17.297 13.042 -14.109 1.00 87.00 124 GLU A C 1
ATOM 968 O O . GLU A 1 124 ? 18.521 12.919 -14.088 1.00 87.00 124 GLU A O 1
ATOM 973 N N . SER A 1 125 ? 16.469 11.999 -14.088 1.00 86.88 125 SER A N 1
ATOM 974 C CA . SER A 1 125 ? 16.929 10.608 -14.035 1.00 86.88 125 SER A CA 1
ATOM 975 C C . SER A 1 125 ? 16.238 9.766 -15.096 1.00 86.88 125 SER A C 1
ATOM 977 O O . SER A 1 125 ? 15.122 10.078 -15.521 1.00 86.88 125 SER A O 1
ATOM 979 N N . TRP A 1 126 ? 16.895 8.685 -15.515 1.00 90.12 126 TRP A N 1
ATOM 980 C CA . TRP A 1 126 ? 16.244 7.659 -16.316 1.00 90.12 126 TRP A CA 1
ATOM 981 C C . TRP A 1 126 ? 15.305 6.835 -15.439 1.00 90.12 126 TRP A C 1
ATOM 983 O O . TRP A 1 126 ? 15.544 6.571 -14.263 1.00 90.12 126 TRP A O 1
ATOM 993 N N . VAL A 1 127 ? 14.179 6.450 -16.009 1.00 89.81 127 VAL A N 1
ATOM 994 C CA . VAL A 1 127 ? 13.172 5.670 -15.307 1.00 89.81 127 VAL A CA 1
ATOM 995 C C . VAL A 1 127 ? 12.561 4.655 -16.252 1.00 89.81 127 VAL A C 1
ATOM 997 O O . VAL A 1 127 ? 12.510 4.880 -17.462 1.00 89.81 127 VAL A O 1
ATOM 1000 N N . ALA A 1 128 ? 12.071 3.558 -15.687 1.00 92.75 128 ALA A N 1
ATOM 1001 C CA . ALA A 1 128 ? 11.141 2.654 -16.338 1.00 92.75 128 ALA A CA 1
ATOM 1002 C C . ALA A 1 128 ? 9.771 2.806 -15.675 1.00 92.75 128 ALA A C 1
ATOM 1004 O O . ALA A 1 128 ? 9.566 2.372 -14.541 1.00 92.75 128 ALA A O 1
ATOM 1005 N N . GLU A 1 129 ? 8.837 3.440 -16.383 1.00 94.19 129 GLU A N 1
ATOM 1006 C CA . GLU A 1 129 ? 7.443 3.501 -15.951 1.00 94.19 129 GLU A CA 1
ATOM 1007 C C . GLU A 1 129 ? 6.761 2.185 -16.296 1.00 94.19 129 GLU A C 1
ATOM 1009 O O . GLU A 1 129 ? 6.528 1.878 -17.467 1.00 94.19 129 GLU A O 1
ATOM 1014 N N . VAL A 1 130 ? 6.470 1.395 -15.272 1.00 95.94 130 VAL A N 1
ATOM 1015 C CA . VAL A 1 130 ? 5.834 0.089 -15.397 1.00 95.94 130 VAL A CA 1
ATOM 1016 C C . VAL A 1 130 ? 4.343 0.287 -15.648 1.00 95.94 130 VAL A C 1
ATOM 1018 O O . VAL A 1 130 ? 3.639 0.885 -14.839 1.00 95.94 130 VAL A O 1
ATOM 1021 N N . SER A 1 131 ? 3.849 -0.237 -16.768 1.00 96.06 131 SER A N 1
ATOM 1022 C CA . SER A 1 131 ? 2.440 -0.153 -17.174 1.00 96.06 131 SER A CA 1
ATOM 1023 C C . SER A 1 131 ? 1.676 -1.464 -16.975 1.00 96.06 131 SER A C 1
ATOM 1025 O O . SER A 1 131 ? 0.440 -1.468 -16.975 1.00 96.06 131 SER A O 1
ATOM 1027 N N . ARG A 1 132 ? 2.395 -2.578 -16.795 1.00 96.69 132 ARG A N 1
ATOM 1028 C CA . ARG A 1 132 ? 1.826 -3.909 -16.566 1.00 96.69 132 ARG A CA 1
ATOM 1029 C C . ARG A 1 132 ? 2.775 -4.781 -15.747 1.00 96.69 132 ARG A C 1
ATOM 1031 O O . ARG A 1 132 ? 3.978 -4.791 -16.001 1.00 96.69 132 ARG A O 1
ATOM 1038 N N . ILE A 1 133 ? 2.199 -5.536 -14.815 1.00 97.25 133 ILE A N 1
ATOM 1039 C CA . ILE A 1 133 ? 2.871 -6.556 -14.007 1.00 97.25 133 ILE A CA 1
ATOM 1040 C C . ILE A 1 133 ? 2.093 -7.861 -14.136 1.00 97.25 133 ILE A C 1
ATOM 1042 O O . ILE A 1 133 ? 0.916 -7.908 -13.784 1.00 97.25 133 ILE A O 1
ATOM 1046 N N . ASP A 1 134 ? 2.736 -8.912 -14.626 1.00 97.12 134 ASP A N 1
ATOM 1047 C CA . ASP A 1 134 ? 2.184 -10.265 -14.635 1.00 97.12 134 ASP A CA 1
ATOM 1048 C C . ASP A 1 134 ? 2.851 -11.084 -13.523 1.00 97.12 134 ASP A C 1
ATOM 1050 O O . ASP A 1 134 ? 4.070 -11.213 -13.499 1.00 97.12 134 ASP A O 1
ATOM 1054 N N . PHE A 1 135 ? 2.064 -11.619 -12.595 1.00 96.69 135 PHE A N 1
ATOM 1055 C CA . PHE A 1 135 ? 2.517 -12.466 -11.494 1.00 96.69 135 PHE A CA 1
ATOM 1056 C C . PHE A 1 135 ? 2.498 -13.930 -11.911 1.00 96.69 135 PHE A C 1
ATOM 1058 O O . PHE A 1 135 ? 1.511 -14.401 -12.486 1.00 96.69 135 PHE A O 1
ATOM 1065 N N . TYR A 1 136 ? 3.574 -14.639 -11.584 1.00 96.00 136 TYR A N 1
ATOM 1066 C CA . TYR A 1 136 ? 3.710 -16.065 -11.839 1.00 96.00 136 TYR A CA 1
ATOM 1067 C C . TYR A 1 136 ? 3.252 -16.916 -10.650 1.00 96.00 136 TYR A C 1
ATOM 1069 O O . TYR A 1 136 ? 3.617 -16.638 -9.510 1.00 96.00 136 TYR A O 1
ATOM 1077 N N . GLU A 1 137 ? 2.545 -18.008 -10.943 1.00 93.56 137 GLU A N 1
ATOM 1078 C CA . GLU A 1 137 ? 2.350 -19.157 -10.051 1.00 93.56 137 GLU A CA 1
ATOM 1079 C C . GLU A 1 137 ? 2.606 -20.437 -10.855 1.00 93.56 137 GLU A C 1
ATOM 1081 O O . GLU A 1 137 ? 2.059 -20.598 -11.948 1.00 93.56 137 GLU A O 1
ATOM 1086 N N . ALA A 1 138 ? 3.460 -21.331 -10.344 1.00 91.94 138 ALA A N 1
ATOM 1087 C CA . ALA A 1 138 ? 3.854 -22.569 -11.032 1.00 91.94 138 ALA A CA 1
ATOM 1088 C C . ALA A 1 138 ? 4.211 -22.348 -12.525 1.00 91.94 138 ALA A C 1
ATOM 1090 O O . ALA A 1 138 ? 3.669 -23.004 -13.416 1.00 91.94 138 ALA A O 1
ATOM 1091 N N . ASP A 1 139 ? 5.078 -21.360 -12.784 1.00 89.25 139 ASP A N 1
ATOM 1092 C CA . ASP A 1 139 ? 5.593 -20.962 -14.107 1.00 89.25 139 ASP A CA 1
ATOM 1093 C C . ASP A 1 139 ? 4.553 -20.469 -15.126 1.00 89.25 139 ASP A C 1
ATOM 1095 O O . ASP A 1 139 ? 4.862 -20.252 -16.301 1.00 89.25 139 ASP A O 1
ATOM 1099 N N . LYS A 1 140 ? 3.317 -20.209 -14.692 1.00 93.62 140 LYS A N 1
ATOM 1100 C CA . LYS A 1 140 ? 2.263 -19.614 -15.522 1.00 93.62 140 LYS A CA 1
ATOM 1101 C C . LYS A 1 140 ? 1.875 -18.245 -14.991 1.00 93.62 140 LYS A C 1
ATOM 1103 O O . LYS A 1 140 ? 1.917 -18.004 -13.789 1.00 93.62 140 LYS A O 1
ATOM 1108 N N . ILE A 1 141 ? 1.469 -17.349 -15.891 1.00 94.69 141 ILE A N 1
ATOM 1109 C CA . ILE A 1 141 ? 0.881 -16.068 -15.488 1.00 94.69 141 ILE A CA 1
ATOM 1110 C C . ILE A 1 141 ? -0.457 -16.370 -14.812 1.00 94.69 141 ILE A C 1
ATOM 1112 O O . ILE A 1 141 ? -1.402 -16.800 -15.471 1.00 94.69 141 ILE A O 1
ATOM 1116 N N . ALA A 1 142 ? -0.516 -16.146 -13.504 1.00 93.62 142 ALA A N 1
ATOM 1117 C CA . ALA A 1 142 ? -1.708 -16.353 -12.692 1.00 93.62 142 ALA A CA 1
ATOM 1118 C C . ALA A 1 142 ? -2.549 -15.079 -12.592 1.00 93.62 142 ALA A C 1
ATOM 1120 O O . ALA A 1 142 ? -3.778 -15.128 -12.576 1.00 93.62 142 ALA A O 1
ATOM 1121 N N . ARG A 1 143 ? -1.887 -13.916 -12.555 1.00 93.38 143 ARG A N 1
ATOM 1122 C CA . ARG A 1 143 ? -2.548 -12.624 -12.354 1.00 93.38 143 ARG A CA 1
ATOM 1123 C C . ARG A 1 143 ? -1.855 -11.512 -13.123 1.00 93.38 143 ARG A C 1
ATOM 1125 O O . ARG A 1 143 ? -0.634 -11.429 -13.127 1.00 93.38 143 ARG A O 1
ATOM 1132 N N . THR A 1 144 ? -2.639 -10.592 -13.677 1.00 94.62 144 THR A N 1
ATOM 1133 C CA . THR A 1 144 ? -2.138 -9.395 -14.362 1.00 94.62 144 THR A CA 1
ATOM 1134 C C . THR A 1 144 ? -2.662 -8.121 -13.702 1.00 94.62 144 THR A C 1
ATOM 1136 O O . THR A 1 144 ? -3.872 -7.898 -13.602 1.00 94.62 144 THR A O 1
ATOM 1139 N N . VAL A 1 145 ? -1.749 -7.228 -13.329 1.00 94.06 145 VAL A N 1
ATOM 1140 C CA . VAL A 1 145 ? -2.047 -5.890 -12.815 1.00 94.06 145 VAL A CA 1
ATOM 1141 C C . VAL A 1 145 ? -1.664 -4.852 -13.868 1.00 94.06 145 VAL A C 1
ATOM 1143 O O . VAL A 1 145 ? -0.513 -4.749 -14.282 1.00 94.06 145 VAL A O 1
ATOM 1146 N N . THR A 1 146 ? -2.645 -4.070 -14.307 1.00 93.94 146 THR A N 1
ATOM 1147 C CA . THR A 1 146 ? -2.484 -2.900 -15.192 1.00 93.94 146 THR A CA 1
ATOM 1148 C C . THR A 1 146 ? -3.040 -1.663 -14.497 1.00 93.94 146 THR A C 1
ATOM 1150 O O . THR A 1 146 ? -3.425 -1.750 -13.335 1.00 93.94 146 THR A O 1
ATOM 1153 N N . ALA A 1 147 ? -3.134 -0.516 -15.175 1.00 86.19 147 ALA A N 1
ATOM 1154 C CA . ALA A 1 147 ? -3.855 0.649 -14.658 1.00 86.19 147 ALA A CA 1
ATOM 1155 C C . ALA A 1 147 ? -5.392 0.480 -14.665 1.00 86.19 147 ALA A C 1
ATOM 1157 O O . ALA A 1 147 ? -6.081 1.234 -13.979 1.00 86.19 147 ALA A O 1
ATOM 1158 N N . THR A 1 148 ? -5.952 -0.511 -15.381 1.00 83.44 148 THR A N 1
ATOM 1159 C CA . THR A 1 148 ? -7.412 -0.687 -15.572 1.00 83.44 148 THR A CA 1
ATOM 1160 C C . THR A 1 148 ? -8.012 -1.962 -14.974 1.00 83.44 148 THR A C 1
ATOM 1162 O O . THR A 1 148 ? -9.217 -1.986 -14.764 1.00 83.44 148 THR A O 1
ATOM 1165 N N . SER A 1 149 ? -7.212 -2.978 -14.608 1.00 80.50 149 SER A N 1
ATOM 1166 C CA . SER A 1 149 ? -7.630 -4.084 -13.708 1.00 80.50 149 SER A CA 1
ATOM 1167 C C . SER A 1 149 ? -8.576 -3.645 -12.556 1.00 80.50 149 SER A C 1
ATOM 1169 O O . SER A 1 149 ? -8.474 -2.537 -12.035 1.00 80.50 149 SER A O 1
ATOM 1171 N N . PRO A 1 150 ? -9.522 -4.471 -12.112 1.00 70.56 150 PRO A N 1
ATOM 1172 C CA . PRO A 1 150 ? -10.300 -4.150 -10.917 1.00 70.56 150 PRO A CA 1
ATOM 1173 C C . PRO A 1 150 ? -9.389 -4.068 -9.677 1.00 70.56 150 PRO A C 1
ATOM 1175 O O . PRO A 1 150 ? -8.377 -4.766 -9.603 1.00 70.56 150 PRO A O 1
ATOM 1178 N N . ARG A 1 151 ? -9.729 -3.205 -8.706 1.00 67.56 151 ARG A N 1
ATOM 1179 C CA . ARG A 1 151 ? -9.124 -3.281 -7.361 1.00 67.56 151 ARG A CA 1
ATOM 1180 C C . ARG A 1 151 ? -9.517 -4.619 -6.737 1.00 67.56 151 ARG A C 1
ATOM 1182 O O . ARG A 1 151 ? -10.620 -5.094 -6.997 1.00 67.56 151 ARG A O 1
ATOM 1189 N N . SER A 1 152 ? -8.661 -5.197 -5.900 1.00 66.31 152 SER A N 1
ATOM 1190 C CA . SER A 1 152 ? -8.861 -6.544 -5.346 1.00 66.31 152 SER A CA 1
ATOM 1191 C C . SER A 1 152 ? -10.055 -6.688 -4.398 1.00 66.31 152 SER A C 1
ATOM 1193 O O . SER A 1 152 ? -10.256 -7.751 -3.823 1.00 66.31 152 SER A O 1
ATOM 1195 N N . GLY A 1 153 ? -10.868 -5.644 -4.210 1.00 65.75 153 GLY A N 1
ATOM 1196 C CA . GLY A 1 153 ? -11.982 -5.635 -3.260 1.00 65.75 153 GLY A CA 1
ATOM 1197 C C . GLY A 1 153 ? -11.533 -5.755 -1.800 1.00 65.75 153 GLY A C 1
ATOM 1198 O O . GLY A 1 153 ? -12.371 -5.672 -0.906 1.00 65.75 153 GLY A O 1
ATOM 1199 N N . LYS A 1 154 ? -10.227 -5.921 -1.553 1.00 74.62 154 LYS A N 1
ATOM 1200 C CA . LYS A 1 154 ? -9.630 -5.950 -0.228 1.00 74.62 154 LYS A CA 1
ATOM 1201 C C . LYS A 1 154 ? -9.811 -4.578 0.418 1.00 74.62 154 LYS A C 1
ATOM 1203 O O . LYS A 1 154 ? -9.667 -3.545 -0.239 1.00 74.62 154 LYS A O 1
ATOM 1208 N N . ALA A 1 155 ? -10.168 -4.575 1.698 1.00 80.75 155 ALA A N 1
ATOM 1209 C CA . ALA A 1 155 ? -10.215 -3.344 2.473 1.00 80.75 155 ALA A CA 1
ATOM 1210 C C . ALA A 1 155 ? -8.807 -2.716 2.523 1.00 80.75 155 ALA A C 1
ATOM 1212 O O . ALA A 1 155 ? -7.826 -3.461 2.609 1.00 80.75 155 ALA A O 1
ATOM 1213 N N . PRO A 1 156 ? -8.688 -1.377 2.464 1.00 83.81 156 PRO A N 1
ATOM 1214 C CA . PRO A 1 156 ? -7.390 -0.722 2.559 1.00 83.81 156 PRO A CA 1
ATOM 1215 C C . PRO A 1 156 ? -6.766 -0.977 3.935 1.00 83.81 156 PRO A C 1
ATOM 1217 O O . PRO A 1 156 ? -7.468 -0.971 4.949 1.00 83.81 156 PRO A O 1
ATOM 1220 N N . SER A 1 157 ? -5.445 -1.157 3.972 1.00 84.19 157 SER A N 1
ATOM 1221 C CA . SER A 1 157 ? -4.707 -1.254 5.232 1.00 84.19 157 SER A CA 1
ATOM 1222 C C . SER A 1 157 ? -4.675 0.093 5.967 1.00 84.19 157 SER A C 1
ATOM 1224 O O . SER A 1 157 ? -4.888 1.156 5.369 1.00 84.19 157 SER A O 1
ATOM 1226 N N . LEU A 1 158 ? -4.408 0.061 7.272 1.00 85.56 158 LEU A N 1
ATOM 1227 C CA . LEU A 1 158 ? -4.370 1.259 8.109 1.00 85.56 158 LEU A CA 1
ATOM 1228 C C . LEU A 1 158 ? -3.229 2.205 7.692 1.00 85.56 158 LEU A C 1
ATOM 1230 O O . LEU A 1 158 ? -3.415 3.419 7.603 1.00 85.56 158 LEU A O 1
ATOM 1234 N N . GLU A 1 159 ? -2.082 1.639 7.337 1.00 80.56 159 GLU A N 1
ATOM 1235 C CA . GLU A 1 159 ? -0.870 2.328 6.889 1.00 80.56 159 GLU A CA 1
ATOM 1236 C C . GLU A 1 159 ? -1.149 3.089 5.596 1.00 80.56 159 GLU A C 1
ATOM 1238 O O . GLU A 1 159 ? -0.820 4.267 5.461 1.00 80.56 159 GLU A O 1
ATOM 1243 N N . ARG A 1 160 ? -1.855 2.448 4.660 1.00 78.38 160 ARG A N 1
ATOM 1244 C CA . ARG A 1 160 ? -2.228 3.070 3.393 1.00 78.38 160 ARG A CA 1
ATOM 1245 C C . ARG A 1 160 ? -3.160 4.261 3.593 1.00 78.38 160 ARG A C 1
ATOM 1247 O O . ARG A 1 160 ? -3.053 5.268 2.887 1.00 78.38 160 ARG A O 1
ATOM 1254 N N . VAL A 1 161 ? -4.100 4.143 4.527 1.00 86.69 161 VAL A N 1
ATOM 1255 C CA . VAL A 1 161 ? -4.990 5.254 4.874 1.00 86.69 161 VAL A CA 1
ATOM 1256 C C . VAL A 1 161 ? -4.201 6.364 5.563 1.00 86.69 161 VAL A C 1
ATOM 1258 O O . VAL A 1 161 ? -4.459 7.528 5.284 1.00 86.69 161 VAL A O 1
ATOM 1261 N N . ASN A 1 162 ? -3.205 6.035 6.384 1.00 85.19 162 ASN A N 1
ATOM 1262 C CA . ASN A 1 162 ? -2.322 7.007 7.023 1.00 85.19 162 ASN A CA 1
ATOM 1263 C C . ASN A 1 162 ? -1.426 7.773 6.037 1.00 85.19 162 ASN A C 1
ATOM 1265 O O . ASN A 1 162 ? -1.253 8.980 6.185 1.00 85.19 162 ASN A O 1
ATOM 1269 N N . GLU A 1 163 ? -0.893 7.110 5.009 1.00 79.62 163 GLU A N 1
ATOM 1270 C CA . GLU A 1 163 ? -0.048 7.744 3.986 1.00 79.62 163 GLU A CA 1
ATOM 1271 C C . GLU A 1 163 ? -0.823 8.659 3.025 1.00 79.62 163 GLU A C 1
ATOM 1273 O O . GLU A 1 163 ? -0.258 9.592 2.442 1.00 79.62 163 GLU A O 1
ATOM 1278 N N . ALA A 1 164 ? -2.104 8.367 2.790 1.00 81.94 164 ALA A N 1
ATOM 1279 C CA . ALA A 1 164 ? -2.929 9.098 1.831 1.00 81.94 164 ALA A CA 1
ATOM 1280 C C . ALA A 1 164 ? -4.394 9.247 2.288 1.00 81.94 164 ALA A C 1
ATOM 1282 O O . ALA A 1 164 ? -5.308 8.866 1.543 1.00 81.94 164 ALA A O 1
ATOM 1283 N N . PRO A 1 165 ? -4.657 9.840 3.466 1.00 87.75 165 PRO A N 1
ATOM 1284 C CA . PRO A 1 165 ? -5.998 9.905 4.053 1.00 87.75 165 PRO A CA 1
ATOM 1285 C C . PRO A 1 165 ? -7.008 10.640 3.165 1.00 87.75 165 PRO A C 1
ATOM 1287 O O . PRO A 1 165 ? -8.187 10.290 3.134 1.00 87.75 165 PRO A O 1
ATOM 1290 N N . GLN A 1 166 ? -6.550 11.590 2.347 1.00 87.50 166 GLN A N 1
ATOM 1291 C CA . GLN A 1 166 ? -7.371 12.303 1.369 1.00 87.50 166 GLN A CA 1
ATOM 1292 C C . GLN A 1 166 ? -8.054 11.386 0.344 1.00 87.50 166 GLN A C 1
ATOM 1294 O O . GLN A 1 166 ? -9.137 11.721 -0.132 1.00 87.50 166 GLN A O 1
ATOM 1299 N N . LYS A 1 167 ? -7.469 10.222 0.017 1.00 86.31 167 LYS A N 1
ATOM 1300 C CA . LYS A 1 167 ? -8.086 9.239 -0.895 1.00 86.31 167 LYS A CA 1
ATOM 1301 C C . LYS A 1 167 ? -9.320 8.569 -0.280 1.00 86.31 167 LYS A C 1
ATOM 1303 O O . LYS A 1 167 ? -10.135 8.006 -1.009 1.00 86.31 167 LYS A O 1
ATOM 1308 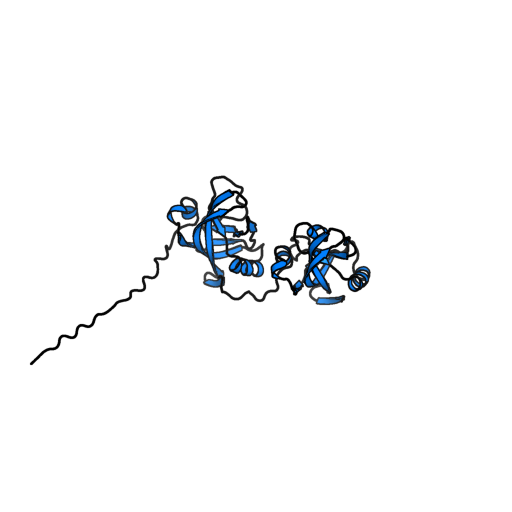N N . TYR A 1 168 ? -9.456 8.650 1.041 1.00 90.94 168 TYR A N 1
ATOM 1309 C CA . TYR A 1 168 ? -10.499 7.999 1.826 1.00 90.94 168 TYR A CA 1
ATOM 1310 C C . TYR A 1 168 ? -11.462 8.995 2.478 1.00 90.94 168 TYR A C 1
ATOM 1312 O O . TYR A 1 168 ? -12.307 8.604 3.279 1.00 90.94 168 TYR A O 1
ATOM 1320 N N . ALA A 1 169 ? -11.366 10.279 2.126 1.00 93.19 169 ALA A N 1
ATOM 1321 C CA . ALA A 1 169 ? -12.200 11.326 2.695 1.00 93.19 169 ALA A CA 1
ATOM 1322 C C . ALA A 1 169 ? -13.701 10.998 2.570 1.00 93.19 169 ALA A C 1
ATOM 1324 O O . ALA A 1 169 ? -14.209 10.676 1.497 1.00 93.19 169 ALA A O 1
ATOM 1325 N N . GLY A 1 170 ? -14.409 11.082 3.693 1.00 93.19 170 GLY A N 1
ATOM 1326 C CA . GLY A 1 170 ? -15.831 10.786 3.829 1.00 93.19 170 GLY A CA 1
ATOM 1327 C C . GLY A 1 170 ? -16.169 9.304 4.009 1.00 93.19 170 GLY A C 1
ATOM 1328 O O . GLY A 1 170 ? -17.293 9.017 4.431 1.00 93.19 170 GLY A O 1
ATOM 1329 N N . GLN A 1 171 ? -15.236 8.385 3.740 1.00 94.81 171 GLN A N 1
ATOM 1330 C CA . GLN A 1 171 ? -15.474 6.943 3.795 1.00 94.81 171 GLN A CA 1
ATOM 1331 C C . GLN A 1 171 ? -15.471 6.423 5.235 1.00 94.81 171 GLN A C 1
ATOM 1333 O O . GLN A 1 171 ? -14.747 6.924 6.097 1.00 94.81 171 GLN A O 1
ATOM 1338 N N . THR A 1 172 ? -16.285 5.395 5.476 1.00 95.62 172 THR A N 1
ATOM 1339 C CA . THR A 1 172 ? -16.212 4.576 6.691 1.00 95.62 172 THR A CA 1
ATOM 1340 C C . THR A 1 172 ? -15.383 3.348 6.371 1.00 95.62 172 THR A C 1
ATOM 1342 O O . THR A 1 172 ? -15.719 2.607 5.450 1.00 95.62 172 THR A O 1
ATOM 1345 N N . LEU A 1 173 ? -14.299 3.163 7.109 1.00 94.06 173 LEU A N 1
ATOM 1346 C CA . LEU A 1 173 ? -13.347 2.083 6.916 1.00 94.06 173 LEU A CA 1
ATOM 1347 C C . LEU A 1 173 ? -13.348 1.171 8.131 1.00 94.06 173 LEU A C 1
ATOM 1349 O O . LEU A 1 173 ? -13.632 1.605 9.250 1.00 94.06 173 LEU A O 1
ATOM 1353 N N . THR A 1 174 ? -13.004 -0.089 7.894 1.00 93.31 174 THR A N 1
ATOM 1354 C CA . THR A 1 174 ? -12.843 -1.086 8.942 1.00 93.31 174 THR A CA 1
ATOM 1355 C C . THR A 1 174 ? -11.492 -1.755 8.777 1.00 93.31 174 THR A C 1
ATOM 1357 O O . THR A 1 174 ? -11.205 -2.299 7.713 1.00 93.31 174 THR A O 1
ATOM 1360 N N . PHE A 1 175 ? -10.693 -1.725 9.835 1.00 91.50 175 PHE A N 1
ATOM 1361 C CA . PHE A 1 175 ? -9.383 -2.356 9.903 1.00 91.50 175 PHE A CA 1
ATOM 1362 C C . PHE A 1 175 ? -9.493 -3.570 10.806 1.00 91.50 175 PHE A C 1
ATOM 1364 O O . PHE A 1 175 ? -9.924 -3.447 11.953 1.00 91.50 175 PHE A O 1
ATOM 1371 N N . ASP A 1 176 ? -9.176 -4.739 10.267 1.00 90.88 176 ASP A N 1
ATOM 1372 C CA . ASP A 1 176 ? -9.297 -5.998 10.985 1.00 90.88 176 ASP A CA 1
ATOM 1373 C C . ASP A 1 176 ? -7.966 -6.399 11.624 1.00 90.88 176 ASP A C 1
ATOM 1375 O O . ASP A 1 176 ? -6.912 -6.085 11.081 1.00 90.88 176 ASP A O 1
ATOM 1379 N N . LYS A 1 177 ? -8.035 -7.072 12.777 1.00 90.81 177 LYS A N 1
ATOM 1380 C CA . LYS A 1 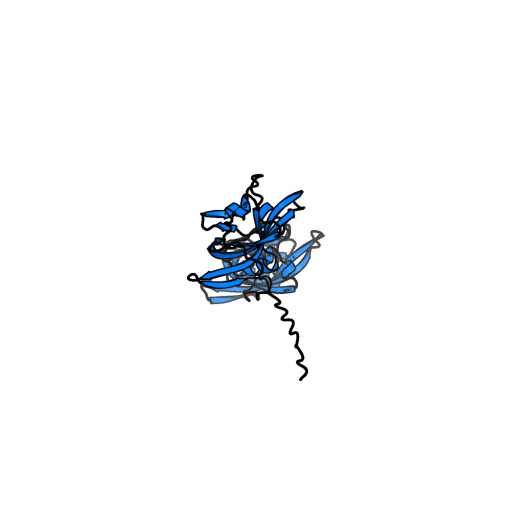177 ? -6.882 -7.582 13.543 1.00 90.81 177 LYS A CA 1
ATOM 1381 C C . LYS A 1 177 ? -5.742 -6.570 13.796 1.00 90.81 177 LYS A C 1
ATOM 1383 O O . LYS A 1 177 ? -4.588 -6.965 13.944 1.00 90.81 177 LYS A O 1
ATOM 1388 N N . VAL A 1 178 ? -6.052 -5.279 13.932 1.00 91.56 178 VAL A N 1
ATOM 1389 C CA . VAL A 1 178 ? -5.060 -4.254 14.309 1.00 91.56 178 VAL A CA 1
ATOM 1390 C C . VAL A 1 178 ? -4.721 -4.330 15.798 1.00 91.56 178 VAL A C 1
ATOM 1392 O O . VAL A 1 178 ? -5.529 -4.797 16.608 1.00 91.56 178 VAL A O 1
ATOM 1395 N N . LYS A 1 179 ? -3.534 -3.851 16.176 1.00 92.44 179 LYS A N 1
ATOM 1396 C CA . LYS A 1 179 ? -3.095 -3.801 17.574 1.00 92.44 179 LYS A CA 1
ATOM 1397 C C . LYS A 1 179 ? -3.463 -2.467 18.200 1.00 92.44 179 LYS A C 1
ATOM 1399 O O . LYS A 1 179 ? -3.056 -1.422 17.712 1.00 92.44 179 LYS A O 1
ATOM 1404 N N . LEU A 1 180 ? -4.229 -2.501 19.282 1.00 91.50 180 LEU A N 1
ATOM 1405 C CA . LEU A 1 180 ? -4.622 -1.342 20.074 1.00 91.50 180 LEU A CA 1
ATOM 1406 C C . LEU A 1 180 ? -3.834 -1.336 21.385 1.00 91.50 180 LEU A C 1
ATOM 1408 O O . LEU A 1 180 ? -3.984 -2.250 22.194 1.00 91.50 180 LEU A O 1
ATOM 1412 N N . GLY A 1 181 ? -3.041 -0.291 21.616 1.00 88.12 181 GLY A N 1
ATOM 1413 C CA . GLY A 1 181 ? -2.425 -0.054 22.918 1.00 88.12 181 GLY A CA 1
ATOM 1414 C C . GLY A 1 181 ? -3.465 0.412 23.936 1.00 88.12 181 GLY A C 1
ATOM 1415 O O . GLY A 1 181 ? -4.319 1.242 23.621 1.00 88.12 181 GLY A O 1
ATOM 1416 N N . GLY A 1 182 ? -3.387 -0.091 25.166 1.00 81.00 182 GLY A N 1
ATOM 1417 C CA . GLY A 1 182 ? -4.358 0.216 26.213 1.00 81.00 182 GLY A CA 1
ATOM 1418 C C . GLY A 1 182 ? -4.257 1.621 26.815 1.00 81.00 182 GLY A C 1
ATOM 1419 O O . GLY A 1 182 ? -5.134 2.035 27.570 1.00 81.00 182 GLY A O 1
ATOM 1420 N N . LYS A 1 183 ? -3.233 2.404 26.456 1.00 85.62 183 LYS A N 1
ATOM 1421 C CA . LYS A 1 183 ? -3.122 3.815 26.839 1.00 85.62 183 LYS A CA 1
ATOM 1422 C C . LYS A 1 183 ? -3.846 4.728 25.850 1.00 85.62 183 LYS A C 1
ATOM 1424 O O . LYS A 1 183 ? -3.380 4.932 24.728 1.00 85.62 183 LYS A O 1
ATOM 1429 N N . MET A 1 184 ? -4.927 5.366 26.299 1.00 85.75 184 MET A N 1
ATOM 1430 C CA . MET A 1 184 ? -5.530 6.492 25.579 1.00 85.75 184 MET A CA 1
ATOM 1431 C C . MET A 1 184 ? -4.843 7.803 25.9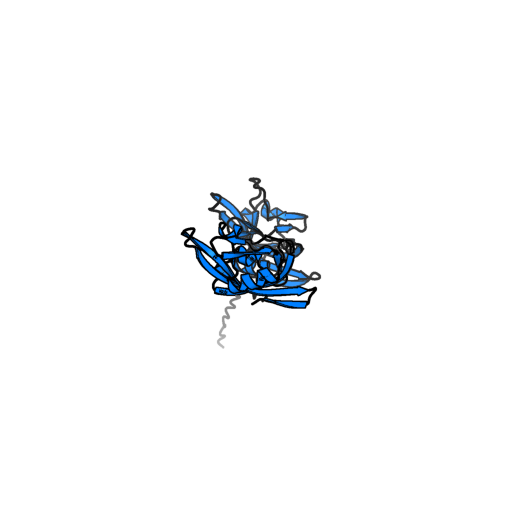39 1.00 85.75 184 MET A C 1
ATOM 1433 O O . MET A 1 184 ? -4.588 8.102 27.105 1.00 85.75 184 MET A O 1
ATOM 1437 N N . ILE A 1 185 ? -4.550 8.607 24.921 1.00 84.06 185 ILE A N 1
ATOM 1438 C CA . ILE A 1 185 ? -3.876 9.893 25.092 1.00 84.06 185 ILE A CA 1
ATOM 1439 C C . ILE A 1 185 ? -4.898 10.995 24.863 1.00 84.06 185 ILE A C 1
ATOM 1441 O O . ILE A 1 185 ? -5.482 11.085 23.785 1.00 84.06 185 ILE A O 1
ATOM 1445 N N . LYS A 1 186 ? -5.085 11.869 25.853 1.00 84.12 186 LYS A N 1
ATOM 1446 C CA . LYS A 1 186 ? -5.895 13.075 25.681 1.00 84.12 186 LYS A CA 1
ATOM 1447 C C . LYS A 1 186 ? -5.027 14.197 25.119 1.00 84.12 186 LYS A C 1
ATOM 1449 O O . LYS A 1 186 ? -4.132 14.693 25.800 1.00 84.12 186 LYS A O 1
ATOM 1454 N N . HIS A 1 187 ? -5.287 14.611 23.884 1.00 76.94 187 HIS A N 1
ATOM 1455 C CA . HIS A 1 187 ? -4.553 15.681 23.213 1.00 76.94 187 HIS A CA 1
ATOM 1456 C C . HIS A 1 187 ? -5.520 16.740 22.684 1.00 76.94 187 HIS A C 1
ATOM 1458 O O . HIS A 1 187 ? -6.466 16.427 21.968 1.00 76.94 187 HIS A O 1
ATOM 1464 N N . THR A 1 188 ? -5.318 18.013 23.040 1.00 76.75 188 THR A N 1
ATOM 1465 C CA . THR A 1 188 ? -6.199 19.132 22.627 1.00 76.75 188 THR A CA 1
ATOM 1466 C C . THR A 1 188 ? -7.696 18.905 22.911 1.00 76.75 188 THR A C 1
ATOM 1468 O O . THR A 1 188 ? -8.556 19.356 22.160 1.00 76.75 188 THR A O 1
ATOM 1471 N N . GLY A 1 189 ? -8.014 18.192 23.998 1.00 77.44 189 GLY A N 1
ATOM 1472 C CA . GLY A 1 189 ? -9.394 17.870 24.383 1.00 77.44 189 GLY A CA 1
ATOM 1473 C C . GLY A 1 189 ? -10.003 16.670 23.655 1.00 77.44 189 GLY A C 1
ATOM 1474 O O . GLY A 1 189 ? -11.197 16.442 23.786 1.00 77.44 189 GLY A O 1
ATOM 1475 N N . LEU A 1 190 ? -9.204 15.903 22.915 1.00 81.69 190 LEU A N 1
ATOM 1476 C CA . LEU A 1 190 ? -9.644 14.740 22.153 1.00 81.69 190 LEU A CA 1
ATOM 1477 C C . LEU A 1 190 ? -8.928 13.484 22.650 1.00 81.69 190 LEU A C 1
ATOM 1479 O O . LEU A 1 190 ? -7.724 13.527 22.905 1.00 81.69 190 LEU A O 1
ATOM 1483 N N . TYR A 1 191 ? -9.658 12.379 22.786 1.00 87.00 191 TYR A N 1
ATOM 1484 C CA . TYR A 1 191 ? -9.072 11.077 23.088 1.00 87.00 191 TYR A CA 1
ATOM 1485 C C . TYR A 1 191 ? -8.527 10.453 21.809 1.00 87.00 191 TYR A C 1
ATOM 1487 O O . TYR A 1 191 ? -9.243 10.307 20.820 1.00 87.00 191 TYR A O 1
ATOM 1495 N N . CYS A 1 192 ? -7.254 10.092 21.826 1.00 88.31 192 CYS A N 1
ATOM 1496 C CA . CYS A 1 192 ? -6.571 9.475 20.705 1.00 88.31 192 CYS A CA 1
ATOM 1497 C C . CYS A 1 192 ? -6.152 8.054 21.069 1.00 88.31 192 CYS A C 1
ATOM 1499 O O . CYS A 1 192 ? -5.693 7.801 22.189 1.00 88.31 192 CYS A O 1
ATOM 1501 N N . LEU A 1 193 ? -6.272 7.149 20.100 1.00 86.25 193 LEU A N 1
ATOM 1502 C CA . LEU A 1 193 ? -5.773 5.784 20.231 1.00 86.25 193 LEU A CA 1
ATOM 1503 C C . LEU A 1 193 ? -4.327 5.685 19.765 1.00 86.25 193 LEU A C 1
ATOM 1505 O O . LEU A 1 193 ? -3.886 6.421 18.880 1.00 86.25 193 LEU A O 1
ATOM 1509 N N . LYS A 1 194 ? -3.626 4.718 20.349 1.00 87.69 194 LYS A N 1
ATOM 1510 C CA . LYS A 1 194 ? -2.370 4.185 19.841 1.00 87.69 194 LYS A CA 1
ATOM 1511 C C . LYS A 1 194 ? -2.688 2.888 19.099 1.00 87.69 194 LYS A C 1
ATOM 1513 O O . LYS A 1 194 ? -3.067 1.913 19.747 1.00 87.69 194 LYS A O 1
ATOM 1518 N N . VAL A 1 195 ? -2.589 2.884 17.772 1.00 86.00 195 VAL A N 1
ATOM 1519 C CA . VAL A 1 195 ? -2.901 1.704 16.950 1.00 86.00 195 VAL A CA 1
ATOM 1520 C C . VAL A 1 195 ? -1.729 1.366 16.045 1.00 86.00 195 VAL A C 1
ATOM 1522 O O . VAL A 1 195 ? -1.205 2.247 15.371 1.00 86.00 195 VAL A O 1
ATOM 1525 N N . THR A 1 196 ? -1.349 0.097 16.005 1.00 83.06 196 THR A N 1
ATOM 1526 C CA . THR A 1 196 ? -0.296 -0.428 15.131 1.00 83.06 196 THR A CA 1
ATOM 1527 C C . THR A 1 196 ? -0.909 -1.416 14.139 1.00 83.06 196 THR A C 1
ATOM 1529 O O . THR A 1 196 ? -1.871 -2.121 14.474 1.00 83.06 196 THR A O 1
ATOM 1532 N N . GLY A 1 197 ? -0.366 -1.454 12.921 1.00 75.44 197 GLY A N 1
ATOM 1533 C CA . GLY A 1 197 ? -0.711 -2.458 11.917 1.00 75.44 197 GLY A CA 1
ATOM 1534 C C . GLY A 1 197 ? -0.459 -3.889 12.398 1.00 75.44 197 GLY A C 1
ATOM 1535 O O . GLY A 1 197 ? 0.238 -4.120 13.389 1.00 75.44 197 GLY A O 1
ATOM 1536 N N . GLU A 1 198 ? -1.029 -4.867 11.691 1.00 69.38 198 GLU A N 1
ATOM 1537 C CA . GLU A 1 198 ? -0.880 -6.299 12.008 1.00 69.38 198 GLU A CA 1
ATOM 1538 C C . GLU A 1 198 ? 0.593 -6.758 11.993 1.00 69.38 198 GLU A C 1
ATOM 1540 O O . GLU A 1 198 ? 0.986 -7.616 12.781 1.00 69.38 198 GLU A O 1
ATOM 1545 N N . ASP A 1 199 ? 1.419 -6.151 11.141 1.00 64.81 199 ASP A N 1
ATOM 1546 C CA . ASP A 1 199 ? 2.844 -6.446 10.943 1.00 64.81 199 ASP A CA 1
ATOM 1547 C C . ASP A 1 199 ? 3.788 -5.633 11.853 1.00 64.81 199 ASP A C 1
ATOM 1549 O O . ASP A 1 199 ? 5.010 -5.725 11.730 1.00 64.81 199 ASP A O 1
ATOM 1553 N N . GLY A 1 200 ? 3.249 -4.836 12.783 1.00 62.72 200 GLY A N 1
ATOM 1554 C CA . GLY A 1 200 ? 4.049 -3.962 13.645 1.00 62.72 200 GLY A CA 1
ATOM 1555 C C . GLY A 1 200 ? 4.535 -2.673 12.964 1.00 62.72 200 GLY A C 1
ATOM 1556 O O . GLY A 1 200 ? 5.296 -1.918 13.574 1.00 62.72 200 GLY A O 1
ATOM 1557 N N . SER A 1 201 ? 4.105 -2.400 11.726 1.00 59.56 201 SER A N 1
ATOM 1558 C CA . SER A 1 201 ? 4.399 -1.168 10.986 1.00 59.56 201 SER A CA 1
ATOM 1559 C C . SER A 1 201 ? 3.399 -0.032 11.313 1.00 59.56 201 SER A C 1
ATOM 1561 O O . SER A 1 201 ? 2.429 -0.242 12.048 1.00 59.56 201 SER A O 1
ATOM 1563 N N . PRO A 1 202 ? 3.742 1.226 10.959 1.00 59.00 202 PRO A N 1
ATOM 1564 C CA . PRO A 1 202 ? 3.942 2.315 11.910 1.00 59.00 202 PRO A CA 1
ATOM 1565 C C . PRO A 1 202 ? 2.772 2.557 12.863 1.00 59.00 202 PRO A C 1
ATOM 1567 O O . PRO A 1 202 ? 1.618 2.688 12.467 1.00 59.00 202 PRO A O 1
ATOM 1570 N N . GLU A 1 203 ? 3.135 2.737 14.129 1.00 62.62 203 GLU A N 1
ATOM 1571 C CA . GLU A 1 203 ? 2.259 3.217 15.187 1.00 62.62 203 GLU A CA 1
ATOM 1572 C C . GLU A 1 203 ? 1.563 4.526 14.772 1.00 62.62 203 GLU A C 1
ATOM 1574 O O . GLU A 1 203 ? 2.186 5.585 14.655 1.00 62.62 203 GLU A O 1
ATOM 1579 N N . ILE A 1 204 ? 0.247 4.466 14.588 1.00 65.81 204 ILE A N 1
ATOM 1580 C CA . ILE A 1 204 ? -0.603 5.644 14.505 1.00 65.81 204 ILE A CA 1
ATOM 1581 C C . ILE A 1 204 ? -0.944 6.054 15.929 1.00 65.81 204 ILE A C 1
ATOM 1583 O O . ILE A 1 204 ? -1.750 5.421 16.611 1.00 65.81 204 ILE A O 1
ATOM 1587 N N . SER A 1 205 ? -0.326 7.141 16.373 1.00 62.53 205 SER A N 1
ATOM 1588 C CA . SER A 1 205 ? -0.632 7.786 17.644 1.00 62.53 205 SER A CA 1
ATOM 1589 C C . SER A 1 205 ? -0.938 9.267 17.444 1.00 62.53 205 SER A C 1
ATOM 1591 O O . SER A 1 205 ? -0.713 9.843 16.378 1.00 62.53 205 SER A O 1
ATOM 1593 N N . ALA A 1 206 ? -1.445 9.913 18.496 1.00 53.84 206 ALA A N 1
ATOM 1594 C CA . ALA A 1 206 ? -1.762 11.344 18.511 1.00 53.84 206 ALA A CA 1
ATOM 1595 C C . ALA A 1 206 ? -0.606 12.246 18.032 1.00 53.84 206 ALA A C 1
ATOM 1597 O O . ALA A 1 206 ? -0.847 13.341 17.531 1.00 53.84 206 ALA A O 1
ATOM 1598 N N . ALA A 1 207 ? 0.644 11.792 18.171 1.00 48.84 207 ALA A N 1
ATOM 1599 C CA . ALA A 1 207 ? 1.824 12.539 17.745 1.00 48.84 207 ALA A CA 1
ATOM 1600 C C . ALA A 1 207 ? 1.944 12.667 16.211 1.00 48.84 207 ALA A C 1
ATOM 1602 O O . ALA A 1 207 ? 2.577 13.604 15.726 1.00 48.84 207 ALA A O 1
ATOM 1603 N N . VAL A 1 208 ? 1.300 11.781 15.439 1.00 53.81 208 VAL A N 1
ATOM 1604 C CA . VAL A 1 208 ? 1.358 11.756 13.962 1.00 53.81 208 VAL A CA 1
ATOM 1605 C C . VAL A 1 208 ? 0.455 12.832 13.324 1.00 53.81 208 VAL A C 1
ATOM 1607 O O . VAL A 1 208 ? 0.622 13.177 12.153 1.00 53.81 208 VAL A O 1
ATOM 1610 N N . ALA A 1 209 ? -0.442 13.455 14.103 1.00 51.62 209 ALA A N 1
ATOM 1611 C CA . ALA A 1 209 ? -1.347 14.519 13.646 1.00 51.62 209 ALA A CA 1
ATOM 1612 C C . ALA A 1 209 ? -0.625 15.713 12.992 1.00 51.62 209 ALA A C 1
ATOM 1614 O O . ALA A 1 209 ? -1.193 16.405 12.145 1.00 51.62 209 ALA A O 1
ATOM 1615 N N . PHE A 1 210 ? 0.632 15.953 13.372 1.00 52.94 210 PHE A N 1
ATOM 1616 C CA . PHE A 1 210 ? 1.396 17.139 12.984 1.00 52.94 210 PHE A CA 1
ATOM 1617 C C . PHE A 1 210 ? 2.354 16.916 11.809 1.00 52.94 210 PHE A C 1
ATOM 1619 O O . PHE A 1 210 ? 2.930 17.879 11.308 1.00 52.94 210 PHE A O 1
ATOM 1626 N N . THR A 1 211 ? 2.507 15.677 11.334 1.00 55.31 211 THR A N 1
ATOM 1627 C CA . THR A 1 211 ? 3.371 15.333 10.188 1.00 55.31 211 THR A CA 1
ATOM 1628 C C . THR A 1 211 ? 2.583 15.022 8.911 1.00 55.31 211 THR A C 1
ATOM 1630 O O . THR A 1 211 ? 3.170 14.642 7.901 1.00 55.31 211 THR A O 1
ATOM 1633 N N . GLY A 1 212 ? 1.260 15.236 8.925 1.00 64.56 212 GLY A N 1
ATOM 1634 C CA . GLY A 1 212 ? 0.385 15.073 7.758 1.00 64.56 212 GLY A CA 1
ATOM 1635 C C . GLY A 1 212 ? -0.269 13.695 7.616 1.00 64.56 212 GLY A C 1
ATOM 1636 O O . GLY A 1 212 ? -0.899 13.451 6.588 1.00 64.56 212 GLY A O 1
ATOM 1637 N N . GLY A 1 213 ? -0.145 12.824 8.624 1.00 78.69 213 GLY A N 1
ATOM 1638 C CA . GLY A 1 213 ? -0.805 11.515 8.663 1.00 78.69 213 GLY A CA 1
ATOM 1639 C C . GLY A 1 213 ? -2.248 11.546 9.185 1.00 78.69 213 GLY A C 1
ATOM 1640 O O . GLY A 1 213 ? -2.827 12.602 9.456 1.00 78.69 213 GLY A O 1
ATOM 1641 N N . LEU A 1 214 ? -2.833 10.357 9.324 1.00 85.06 214 LEU A N 1
ATOM 1642 C CA . LEU A 1 214 ? -4.140 10.109 9.929 1.00 85.06 214 LEU A CA 1
ATOM 1643 C C . LEU A 1 214 ? -4.011 10.055 11.457 1.00 85.06 214 LEU A C 1
ATOM 1645 O O . LEU A 1 214 ? -3.138 9.380 11.986 1.00 85.06 214 LEU A O 1
ATOM 1649 N N . THR A 1 215 ? -4.922 10.703 12.184 1.00 88.25 215 THR A N 1
ATOM 1650 C CA . THR A 1 215 ? -5.057 10.537 13.644 1.00 88.25 215 THR A CA 1
ATOM 1651 C C . THR A 1 215 ? -6.356 9.825 13.991 1.00 88.25 215 THR A C 1
ATOM 1653 O O . THR A 1 215 ? -7.423 10.256 13.556 1.00 88.25 215 THR A O 1
ATOM 1656 N N . LEU A 1 216 ? -6.295 8.762 14.796 1.00 90.75 216 LEU A N 1
ATOM 1657 C CA . LEU A 1 216 ? -7.488 8.043 15.249 1.00 90.75 216 LEU A CA 1
ATOM 1658 C C . LEU A 1 216 ? -8.067 8.697 16.506 1.00 90.75 216 LEU A C 1
ATOM 1660 O O . LEU A 1 216 ? -7.479 8.626 17.585 1.00 90.75 216 LEU A O 1
ATOM 1664 N N . PHE A 1 217 ? -9.222 9.339 16.342 1.00 90.81 217 PHE A N 1
ATOM 1665 C CA . PHE A 1 217 ? -9.943 10.051 17.393 1.00 90.81 217 PHE A CA 1
ATOM 1666 C C . PHE A 1 217 ? -11.094 9.203 17.932 1.00 90.81 217 PHE A C 1
ATOM 1668 O O . PHE A 1 217 ? -11.843 8.618 17.157 1.00 90.81 217 PHE A O 1
ATOM 1675 N N . VAL A 1 218 ? -11.282 9.204 19.247 1.00 92.56 218 VAL A N 1
ATOM 1676 C CA . VAL A 1 218 ? -12.379 8.529 19.939 1.00 92.56 218 VAL A CA 1
ATOM 1677 C C . VAL A 1 218 ? -13.329 9.575 20.526 1.00 92.56 218 VAL A C 1
ATOM 1679 O O . VAL A 1 218 ? -12.898 10.370 21.363 1.00 92.56 218 VAL A O 1
ATOM 1682 N N . PRO A 1 219 ? -14.616 9.582 20.140 1.00 93.06 219 PRO A N 1
ATOM 1683 C CA . PRO A 1 219 ? -15.627 10.417 20.785 1.00 93.06 219 PRO A CA 1
ATOM 1684 C C . PRO A 1 219 ? -15.714 10.152 22.293 1.00 93.06 219 PRO A C 1
ATOM 1686 O O . PRO A 1 219 ? -15.601 9.004 22.713 1.00 93.06 219 PRO A O 1
ATOM 1689 N N . ASP A 1 220 ? -15.994 11.182 23.098 1.00 92.50 220 ASP A N 1
ATOM 1690 C CA . ASP A 1 220 ? -15.979 11.091 24.571 1.00 92.50 220 ASP A CA 1
ATOM 1691 C C . ASP A 1 220 ? -16.824 9.925 25.113 1.00 92.50 220 ASP A C 1
ATOM 1693 O O . ASP A 1 220 ? -16.364 9.152 25.947 1.00 92.50 220 ASP A O 1
ATOM 1697 N N . GLN A 1 221 ? -18.026 9.720 24.562 1.00 92.56 221 GLN A N 1
ATOM 1698 C CA . GLN A 1 221 ? -18.910 8.616 24.960 1.00 92.56 221 GLN A CA 1
ATOM 1699 C C . GLN A 1 221 ? -18.303 7.229 24.712 1.00 92.56 221 GLN A C 1
ATOM 1701 O O . GLN A 1 221 ? -18.582 6.286 25.453 1.00 92.56 221 GLN A O 1
ATOM 1706 N N .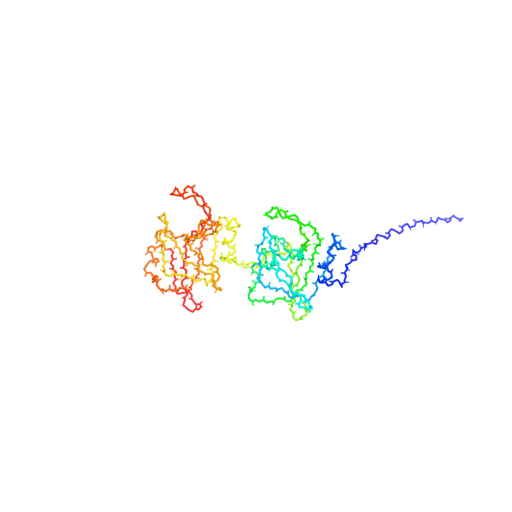 LEU A 1 222 ? -17.511 7.086 23.648 1.00 94.06 222 LEU A N 1
ATOM 1707 C CA . LEU A 1 222 ? -16.815 5.845 23.337 1.00 94.06 222 LEU A CA 1
ATOM 1708 C C . LEU A 1 222 ? -15.550 5.714 24.197 1.00 94.06 222 LEU A C 1
ATOM 1710 O O . LEU A 1 222 ? -15.261 4.620 24.676 1.00 94.06 222 LEU A O 1
ATOM 1714 N N . ALA A 1 223 ? -14.848 6.822 24.453 1.00 92.94 223 ALA A N 1
ATOM 1715 C CA . ALA A 1 223 ? -13.667 6.865 25.310 1.00 92.94 223 ALA A CA 1
ATOM 1716 C C . ALA A 1 223 ? -13.997 6.433 26.746 1.00 92.94 223 ALA A C 1
ATOM 1718 O O . ALA A 1 223 ? -13.351 5.529 27.260 1.00 92.94 223 ALA A O 1
ATOM 1719 N N . GLU A 1 224 ? -15.063 6.961 27.354 1.00 92.50 224 GLU A N 1
ATOM 1720 C CA . GLU A 1 224 ? -15.503 6.575 28.707 1.00 92.50 224 GLU A CA 1
ATOM 1721 C C . GLU A 1 224 ? -15.828 5.081 28.838 1.00 92.50 224 GLU A C 1
ATOM 1723 O O . GLU A 1 224 ? -15.668 4.481 29.906 1.00 92.50 224 GLU A O 1
ATOM 1728 N N . LYS A 1 225 ? -16.331 4.466 27.760 1.00 94.44 225 LYS A N 1
ATOM 1729 C CA . LYS A 1 225 ? -16.554 3.019 27.723 1.00 94.44 225 LYS A CA 1
ATOM 1730 C C . LYS A 1 225 ? -15.227 2.292 27.595 1.00 94.44 225 LYS A C 1
ATOM 1732 O O . LYS A 1 225 ? -14.998 1.361 28.351 1.00 94.44 225 LYS A O 1
ATOM 1737 N N . LEU A 1 226 ? -14.356 2.727 26.687 1.00 92.25 226 LEU A N 1
ATOM 1738 C CA . LEU A 1 226 ? -13.051 2.108 26.476 1.00 92.25 226 LEU A CA 1
ATOM 1739 C C . LEU A 1 226 ? -12.165 2.166 27.722 1.00 92.25 226 LEU A C 1
ATOM 1741 O O . LEU A 1 226 ? -11.564 1.149 28.033 1.00 92.25 226 LEU A O 1
ATOM 1745 N N . GLU A 1 227 ? -12.148 3.267 28.483 1.00 91.12 227 GLU A N 1
ATOM 1746 C CA . GLU A 1 227 ? -11.371 3.396 29.736 1.00 91.12 227 GLU A CA 1
ATOM 1747 C C . GLU A 1 227 ? -11.707 2.308 30.768 1.00 91.12 227 GLU A C 1
ATOM 1749 O O . GLU A 1 227 ? -10.879 1.974 31.609 1.00 91.12 227 GLU A O 1
ATOM 1754 N N . LYS A 1 228 ? -12.916 1.735 30.711 1.00 91.62 228 LYS A N 1
ATOM 1755 C CA . LYS A 1 228 ? -13.341 0.641 31.599 1.00 91.62 228 LYS A CA 1
ATOM 1756 C C . LYS A 1 228 ? -12.927 -0.738 31.092 1.00 91.62 228 LYS A C 1
ATOM 1758 O O . LYS A 1 228 ? -12.995 -1.704 31.845 1.00 91.62 228 LYS A O 1
ATOM 1763 N N . GLU A 1 229 ? -12.564 -0.835 29.818 1.00 91.56 229 GLU A N 1
ATOM 1764 C CA . GLU A 1 229 ? -12.314 -2.093 29.114 1.00 91.56 229 GLU A CA 1
ATOM 1765 C C . GLU A 1 229 ? -10.834 -2.360 28.880 1.00 91.56 229 GLU A C 1
ATOM 1767 O O . GLU A 1 229 ? -10.417 -3.516 28.866 1.00 91.56 229 GLU A O 1
ATOM 1772 N N . ILE A 1 230 ? -10.051 -1.301 28.688 1.00 91.06 230 ILE A N 1
ATOM 1773 C CA . ILE A 1 230 ? -8.631 -1.397 28.369 1.00 91.06 230 ILE A CA 1
ATOM 1774 C C . ILE A 1 230 ? -7.785 -1.019 29.583 1.00 91.06 230 ILE A C 1
ATOM 1776 O O . ILE A 1 230 ? -8.129 -0.113 30.341 1.00 91.06 230 ILE A O 1
ATOM 1780 N N . LYS A 1 231 ? -6.657 -1.703 29.758 1.00 91.50 231 LYS A N 1
ATOM 1781 C CA . LYS A 1 231 ? -5.654 -1.395 30.781 1.00 91.50 231 LYS A CA 1
ATOM 1782 C C . LYS A 1 231 ? -4.423 -0.798 30.126 1.00 91.50 231 LYS A C 1
ATOM 1784 O O . LYS A 1 231 ? -3.996 -1.291 29.091 1.00 91.50 231 LYS A O 1
ATOM 1789 N N . GLU A 1 232 ? -3.835 0.216 30.754 1.00 87.88 232 GLU A N 1
ATOM 1790 C CA . GLU A 1 232 ? -2.761 1.035 30.172 1.00 87.88 232 GLU A CA 1
ATOM 1791 C C . GLU A 1 232 ? -1.584 0.220 29.603 1.00 87.88 232 GLU A C 1
ATOM 1793 O O . GLU A 1 232 ? -1.099 0.539 28.518 1.00 87.88 232 GLU A O 1
ATOM 1798 N N . ASP A 1 233 ? -1.189 -0.853 30.294 1.00 88.06 233 ASP A N 1
ATOM 1799 C CA . ASP A 1 233 ? -0.020 -1.682 29.966 1.00 88.06 233 ASP A CA 1
ATOM 1800 C C . ASP A 1 233 ? -0.350 -2.942 29.141 1.00 88.06 233 ASP A C 1
ATOM 1802 O O . ASP A 1 233 ? 0.502 -3.812 28.959 1.00 88.06 233 ASP A O 1
ATOM 1806 N N . GLU A 1 234 ? -1.586 -3.075 28.653 1.00 91.75 234 GLU A N 1
ATOM 1807 C CA . GLU A 1 234 ? -2.016 -4.204 27.822 1.00 91.75 234 GLU A CA 1
ATOM 1808 C C . GLU A 1 234 ? -2.151 -3.799 26.344 1.00 91.75 234 GLU A C 1
ATOM 1810 O O . GLU A 1 234 ? -2.445 -2.652 25.997 1.00 91.75 234 GLU A O 1
ATOM 1815 N N . GLU A 1 235 ? -1.948 -4.771 25.455 1.00 91.38 235 GLU A N 1
ATOM 1816 C CA . GLU A 1 235 ? -2.210 -4.640 24.024 1.00 91.38 235 GLU A CA 1
ATOM 1817 C C . GLU A 1 235 ? -3.367 -5.561 23.630 1.00 91.38 235 GLU A C 1
ATOM 1819 O O . GLU A 1 235 ? -3.438 -6.719 24.047 1.00 91.38 235 GLU A O 1
ATOM 1824 N N . TYR A 1 236 ? -4.264 -5.051 22.792 1.00 93.06 236 TYR A N 1
ATOM 1825 C CA . TYR A 1 236 ? -5.459 -5.757 22.350 1.00 93.06 236 TYR A CA 1
ATOM 1826 C C . TYR A 1 236 ? -5.432 -5.950 20.841 1.00 93.06 236 TYR A C 1
ATOM 1828 O O . TYR A 1 236 ? -5.091 -5.039 20.093 1.00 93.06 236 TYR A O 1
ATOM 1836 N N . THR A 1 237 ? -5.846 -7.126 20.372 1.00 93.88 237 THR A N 1
ATOM 1837 C CA . THR A 1 237 ? -6.134 -7.322 18.944 1.00 93.88 237 THR A CA 1
ATOM 1838 C C . THR A 1 237 ? -7.586 -6.944 18.708 1.00 93.88 237 THR A C 1
ATOM 1840 O O . THR A 1 237 ? -8.480 -7.490 19.359 1.00 93.88 237 THR A O 1
ATOM 1843 N N . VAL A 1 238 ? -7.835 -5.990 17.814 1.00 95.06 238 VAL A N 1
ATOM 1844 C CA . VAL A 1 238 ? -9.172 -5.427 17.611 1.00 95.06 238 VAL A CA 1
ATOM 1845 C C . VAL A 1 238 ? -9.523 -5.289 16.136 1.00 95.06 238 VAL A C 1
ATOM 1847 O O . VAL A 1 238 ? -8.659 -5.195 15.268 1.00 95.06 238 VAL A O 1
ATOM 1850 N N . LYS A 1 239 ? -10.822 -5.225 15.857 1.00 94.75 239 LYS A N 1
ATOM 1851 C CA . LYS A 1 239 ? -11.367 -4.709 14.607 1.00 94.75 239 LYS A CA 1
ATOM 1852 C C . LYS A 1 239 ? -11.898 -3.303 14.850 1.00 94.75 239 LYS A C 1
ATOM 1854 O O . LYS A 1 239 ? -12.830 -3.101 15.629 1.00 94.75 239 LYS A O 1
ATOM 1859 N N . LEU A 1 240 ? -11.287 -2.325 14.195 1.00 94.94 240 LEU A N 1
ATOM 1860 C CA . LEU A 1 240 ? -11.553 -0.904 14.388 1.00 94.94 240 LEU A CA 1
ATOM 1861 C C . LEU A 1 240 ? -12.345 -0.354 13.207 1.00 94.94 240 LEU A C 1
ATOM 1863 O O . LEU A 1 240 ? -11.966 -0.552 12.059 1.00 94.94 240 LEU A O 1
ATOM 1867 N N . THR A 1 241 ? -13.438 0.357 13.477 1.00 95.88 241 THR A N 1
ATOM 1868 C CA . THR A 1 241 ? -14.205 1.074 12.450 1.00 95.88 241 THR A CA 1
ATOM 1869 C C . THR A 1 241 ? -14.097 2.570 12.679 1.00 95.88 241 THR A C 1
ATOM 1871 O O . THR A 1 241 ? -14.361 3.043 13.786 1.00 95.88 241 THR A O 1
ATOM 1874 N N . CYS A 1 242 ? -13.752 3.323 11.637 1.00 95.62 242 CYS A N 1
ATOM 1875 C CA . CYS A 1 242 ? -13.687 4.776 11.715 1.00 95.62 242 CYS A CA 1
ATOM 1876 C C . CYS A 1 242 ? -14.151 5.466 10.432 1.00 95.62 242 CYS A C 1
ATOM 1878 O O . CYS A 1 242 ? -14.087 4.895 9.342 1.00 95.62 242 CYS A O 1
ATOM 1880 N N . ARG A 1 243 ? -14.555 6.733 10.546 1.00 96.19 243 ARG A N 1
ATOM 1881 C CA . ARG A 1 243 ? -14.819 7.605 9.397 1.00 96.19 243 ARG A CA 1
ATOM 1882 C C . ARG A 1 243 ? -13.664 8.574 9.179 1.00 96.19 243 ARG A C 1
ATOM 1884 O O . ARG A 1 243 ? -13.300 9.300 10.099 1.00 96.19 243 ARG A O 1
ATOM 1891 N N . VAL A 1 244 ? -13.130 8.619 7.960 1.00 95.00 244 VAL A N 1
ATOM 1892 C CA . VAL A 1 244 ? -11.996 9.491 7.616 1.00 95.00 244 VAL A CA 1
ATOM 1893 C C . VAL A 1 244 ? -12.494 10.849 7.128 1.00 95.00 244 VAL A C 1
ATOM 1895 O O . VAL A 1 244 ? -13.291 10.917 6.195 1.00 95.00 244 VAL A O 1
ATOM 1898 N N . TYR A 1 245 ? -12.035 11.949 7.721 1.00 94.69 245 TYR A N 1
ATOM 1899 C CA . TYR A 1 245 ? -12.354 13.306 7.264 1.00 94.69 245 TYR A CA 1
ATOM 1900 C C . TYR A 1 245 ? -11.304 14.327 7.719 1.00 94.69 245 TYR A C 1
ATOM 1902 O O . TYR A 1 245 ? -10.412 14.018 8.506 1.00 94.69 245 TYR A O 1
ATOM 1910 N N . LYS A 1 246 ? -11.385 15.556 7.199 1.00 92.62 246 LYS A N 1
ATOM 1911 C CA . LYS A 1 246 ? -10.515 16.660 7.616 1.00 92.62 246 LYS A CA 1
ATOM 1912 C C . LYS A 1 246 ? -11.194 17.457 8.727 1.00 92.62 246 LYS A C 1
ATOM 1914 O O . LYS A 1 246 ? -12.328 17.901 8.553 1.00 92.62 246 LYS A O 1
ATOM 1919 N N . ARG A 1 247 ? -10.517 17.641 9.860 1.00 89.81 247 ARG A N 1
ATOM 1920 C CA . ARG A 1 247 ? -11.033 18.391 11.013 1.00 89.81 247 ARG A CA 1
ATOM 1921 C C . ARG A 1 247 ? -10.171 19.617 11.266 1.00 89.81 247 ARG A C 1
ATOM 1923 O O . ARG A 1 247 ? -8.946 19.530 11.237 1.00 89.81 247 ARG A O 1
ATOM 1930 N N . LYS A 1 248 ? -10.815 20.752 11.540 1.00 88.50 248 LYS A N 1
ATOM 1931 C CA . LYS A 1 248 ? -10.144 21.963 12.018 1.00 88.50 248 LYS A CA 1
ATOM 1932 C C . LYS A 1 248 ? -9.954 21.871 13.529 1.00 88.50 248 LYS A C 1
ATOM 1934 O O . LYS A 1 248 ? -10.904 21.559 14.246 1.00 88.50 248 LYS A O 1
ATOM 1939 N N . PHE A 1 249 ? -8.749 22.165 14.001 1.00 83.31 249 PHE A N 1
ATOM 1940 C CA . PHE A 1 249 ? -8.376 22.149 15.412 1.00 83.31 249 PHE A CA 1
ATOM 1941 C C . PHE A 1 249 ? -8.118 23.589 15.872 1.00 83.31 249 PHE A C 1
ATOM 1943 O O . PHE A 1 249 ? -7.027 24.117 15.649 1.00 83.31 249 PHE A O 1
ATOM 1950 N N . PRO A 1 250 ? -9.104 24.257 16.505 1.00 80.50 250 PRO A N 1
ATOM 1951 C CA . PRO A 1 250 ? -8.991 25.672 16.856 1.00 80.50 250 PRO A CA 1
ATOM 1952 C C . PRO A 1 250 ? -7.789 25.979 17.751 1.00 80.50 250 PRO A C 1
ATOM 1954 O O . PRO A 1 250 ? -7.136 26.995 17.552 1.00 80.50 250 PRO A O 1
ATOM 1957 N N . ALA A 1 251 ? -7.463 25.069 18.677 1.00 78.50 251 ALA A N 1
ATOM 1958 C CA . ALA A 1 251 ? -6.365 25.225 19.632 1.00 78.50 251 ALA A CA 1
ATOM 1959 C C . ALA A 1 251 ? -4.985 25.398 18.973 1.00 78.50 251 ALA A C 1
ATOM 1961 O O . ALA A 1 251 ? -4.097 25.994 19.570 1.00 78.50 251 ALA A O 1
ATOM 1962 N N . ILE A 1 252 ? -4.813 24.890 17.751 1.00 75.94 252 ILE A N 1
ATOM 1963 C CA . ILE A 1 252 ? -3.548 24.928 17.002 1.00 75.94 252 ILE A CA 1
ATOM 1964 C C . ILE A 1 252 ? -3.686 25.643 15.650 1.00 75.94 252 ILE A C 1
ATOM 1966 O O . ILE A 1 252 ? -2.736 25.691 14.876 1.00 75.94 252 ILE A O 1
ATOM 1970 N N . GLY A 1 253 ? -4.870 26.187 15.343 1.00 82.88 253 GLY A N 1
ATOM 1971 C CA . GLY A 1 253 ? -5.133 26.936 14.112 1.00 82.88 253 GLY A CA 1
ATOM 1972 C C . GLY A 1 253 ? -4.959 26.147 12.808 1.00 82.88 253 GLY A C 1
ATOM 1973 O O . GLY A 1 253 ? -4.886 26.762 11.748 1.00 82.88 253 GLY A O 1
ATOM 1974 N N . SER A 1 254 ? -4.898 24.814 12.856 1.00 84.44 254 SER A N 1
ATOM 1975 C CA . SER A 1 254 ? -4.601 23.962 11.700 1.00 84.44 254 SER A CA 1
ATOM 1976 C C . SER A 1 254 ? -5.726 22.972 11.394 1.00 84.44 254 SER A C 1
ATOM 1978 O O . SER A 1 254 ? -6.673 22.794 12.168 1.00 84.44 254 SER A O 1
ATOM 1980 N N . GLU A 1 255 ? -5.644 22.346 10.222 1.00 88.50 255 GLU A N 1
ATOM 1981 C CA . GLU A 1 255 ? -6.500 21.227 9.841 1.00 88.50 255 GLU A CA 1
ATOM 1982 C C . GLU A 1 255 ? -5.663 19.955 9.742 1.00 88.50 255 GLU A C 1
ATOM 1984 O O . GLU A 1 255 ? -4.588 19.978 9.144 1.00 88.50 255 GLU A O 1
ATOM 1989 N N . ALA A 1 256 ? -6.185 18.845 10.257 1.00 88.00 256 ALA A N 1
ATOM 1990 C CA . ALA A 1 256 ? -5.553 17.535 10.139 1.00 88.00 256 ALA A CA 1
ATOM 1991 C C . ALA A 1 256 ? -6.565 16.473 9.697 1.00 88.00 256 ALA A C 1
ATOM 1993 O O . ALA A 1 256 ? -7.783 16.652 9.821 1.00 88.00 256 ALA A O 1
ATOM 1994 N N . TRP A 1 257 ? -6.053 15.371 9.153 1.00 91.56 257 TRP A N 1
ATOM 1995 C CA . TRP A 1 257 ? -6.863 14.213 8.803 1.00 91.56 257 TRP A CA 1
ATOM 1996 C C . TRP A 1 257 ? -7.131 13.366 10.041 1.00 91.56 257 TRP A C 1
ATOM 1998 O O . TRP A 1 257 ? -6.212 12.972 10.757 1.00 91.56 257 TRP A O 1
ATOM 2008 N N . VAL A 1 258 ? -8.404 13.069 10.276 1.00 91.56 258 VAL A N 1
ATOM 2009 C CA . VAL A 1 258 ? -8.855 12.262 11.406 1.00 91.56 258 VAL A CA 1
ATOM 2010 C C . VAL A 1 258 ? -9.617 11.040 10.924 1.00 91.56 258 VAL A C 1
ATOM 2012 O O . VAL A 1 258 ? -10.381 11.117 9.963 1.00 91.56 258 VAL A O 1
ATOM 2015 N N . GLY A 1 259 ? -9.416 9.920 11.610 1.00 93.94 259 GLY A N 1
ATOM 2016 C CA . GLY A 1 259 ? -10.301 8.767 11.595 1.00 93.94 259 GLY A CA 1
ATOM 2017 C C . GLY A 1 259 ? -11.107 8.775 12.885 1.00 93.94 259 GLY A C 1
ATOM 2018 O O . GLY A 1 259 ? -10.595 8.385 13.929 1.00 93.94 259 GLY A O 1
ATOM 2019 N N . GLU A 1 260 ? -12.349 9.250 12.840 1.00 94.62 260 GLU A N 1
ATOM 2020 C CA . GLU A 1 260 ? -13.234 9.209 14.007 1.00 94.62 260 GLU A CA 1
ATOM 2021 C C . GLU A 1 260 ? -13.741 7.787 14.211 1.00 94.62 260 GLU A C 1
ATOM 2023 O O . GLU A 1 260 ? -14.482 7.254 13.381 1.00 94.62 260 GLU A O 1
ATOM 2028 N N . VAL A 1 261 ? -13.295 7.168 15.296 1.00 95.69 261 VAL A N 1
ATOM 2029 C CA . VAL A 1 261 ? -13.615 5.800 15.674 1.00 95.69 261 VAL A CA 1
ATOM 2030 C C . VAL A 1 261 ? -15.058 5.744 16.147 1.00 95.69 261 VAL A C 1
ATOM 2032 O O . VAL A 1 261 ? -15.454 6.456 17.065 1.00 95.69 261 VAL A O 1
ATOM 2035 N N . SER A 1 262 ? -15.843 4.876 15.522 1.00 96.38 262 SER A N 1
ATOM 2036 C CA . SER A 1 262 ? -17.252 4.659 15.861 1.00 96.38 262 SER A CA 1
ATOM 2037 C C . SER A 1 262 ? -17.511 3.284 16.468 1.00 96.38 262 SER A C 1
ATOM 2039 O O . SER A 1 262 ? -18.585 3.045 17.016 1.00 96.38 262 SER A O 1
ATOM 2041 N N . ARG A 1 263 ? -16.553 2.356 16.348 1.00 96.44 263 ARG A N 1
ATOM 2042 C CA . ARG A 1 263 ? -16.668 1.004 16.896 1.00 96.44 263 ARG A CA 1
ATOM 2043 C C . ARG A 1 263 ? -15.308 0.339 17.059 1.00 96.44 263 ARG A C 1
ATOM 2045 O O . ARG A 1 263 ? -14.474 0.420 16.157 1.00 96.44 263 ARG A O 1
ATOM 2052 N N . ILE A 1 264 ? -15.144 -0.385 18.163 1.00 96.25 264 ILE A N 1
ATOM 2053 C CA . ILE A 1 264 ? -14.009 -1.278 18.414 1.00 96.25 264 ILE A CA 1
ATOM 2054 C C . ILE A 1 264 ? -14.545 -2.646 18.833 1.00 96.25 264 ILE A C 1
ATOM 2056 O O . ILE A 1 264 ? -15.266 -2.759 19.823 1.00 96.25 264 ILE A O 1
ATOM 2060 N N . ASP A 1 265 ? -14.205 -3.682 18.075 1.00 96.69 265 ASP A N 1
ATOM 2061 C CA . ASP A 1 265 ? -14.520 -5.073 18.393 1.00 96.69 265 ASP A CA 1
ATOM 2062 C C . ASP A 1 265 ? -13.248 -5.781 18.888 1.00 96.69 265 ASP A C 1
ATOM 2064 O O . ASP A 1 265 ? -12.246 -5.810 18.181 1.00 96.69 265 ASP A O 1
ATOM 2068 N N . PHE A 1 266 ? -13.269 -6.345 20.094 1.00 96.06 266 PHE A N 1
ATOM 2069 C CA . PHE A 1 266 ? -12.125 -7.012 20.719 1.00 96.06 266 PHE A CA 1
ATOM 2070 C C . PHE A 1 266 ? -12.112 -8.505 20.392 1.00 96.06 266 PHE A C 1
ATOM 2072 O O . PHE A 1 266 ? -13.125 -9.196 20.568 1.00 96.06 266 PHE A O 1
ATOM 2079 N N . TYR A 1 267 ? -10.950 -8.996 19.961 1.00 94.94 267 TYR A N 1
ATOM 2080 C CA . TYR A 1 267 ? -10.717 -10.411 19.699 1.00 94.94 267 TYR A CA 1
ATOM 2081 C C . TYR A 1 267 ? -10.258 -11.172 20.946 1.00 94.94 267 TYR A C 1
ATOM 2083 O O . TYR A 1 267 ? -9.497 -10.660 21.765 1.00 94.94 267 TYR A O 1
ATOM 2091 N N . GLU A 1 268 ? -10.674 -12.435 21.040 1.00 92.44 268 GLU A N 1
ATOM 2092 C CA . GLU A 1 268 ? -10.075 -13.465 21.892 1.00 92.44 268 GLU A CA 1
ATOM 2093 C C . GLU A 1 268 ? -9.821 -14.698 21.010 1.00 92.44 268 GLU A C 1
ATOM 2095 O O . GLU A 1 268 ? -10.753 -15.381 20.582 1.00 92.44 268 GLU A O 1
ATOM 2100 N N . GLY A 1 269 ? -8.555 -14.928 20.645 1.00 90.56 269 GLY A N 1
ATOM 2101 C CA . GLY A 1 269 ? -8.225 -15.820 19.529 1.00 90.56 269 GLY A CA 1
ATOM 2102 C C . GLY A 1 269 ? -8.743 -15.253 18.202 1.00 90.56 269 GLY A C 1
ATOM 2103 O O . GLY A 1 269 ? -8.521 -14.082 17.903 1.00 90.56 269 GLY A O 1
ATOM 2104 N N . ASP A 1 270 ? -9.459 -16.067 17.423 1.00 89.50 270 ASP A N 1
ATOM 2105 C CA . ASP A 1 270 ? -10.052 -15.658 16.138 1.00 89.50 270 ASP A CA 1
ATOM 2106 C C . ASP A 1 270 ? -11.502 -15.153 16.248 1.00 89.50 270 ASP A C 1
ATOM 2108 O O . ASP A 1 270 ? -12.097 -14.745 15.248 1.00 89.50 270 ASP A O 1
ATOM 2112 N N . ALA A 1 271 ? -12.094 -15.164 17.446 1.00 91.38 271 ALA A N 1
ATOM 2113 C CA . ALA A 1 271 ? -13.484 -14.768 17.653 1.00 91.38 271 ALA A CA 1
ATOM 2114 C C . ALA A 1 271 ? -13.599 -13.353 18.235 1.00 91.38 271 ALA A C 1
ATOM 2116 O O . ALA A 1 271 ? -12.853 -12.971 19.137 1.00 91.38 271 ALA A O 1
ATOM 2117 N N . ILE A 1 272 ? -14.588 -12.586 17.763 1.00 93.06 272 ILE A N 1
ATOM 2118 C CA . ILE A 1 272 ? -14.980 -11.323 18.401 1.00 93.06 272 ILE A CA 1
ATOM 2119 C C . ILE A 1 272 ? -15.757 -11.657 19.673 1.00 93.06 272 ILE A C 1
ATOM 2121 O O . ILE A 1 272 ? -16.864 -12.193 19.607 1.00 93.06 272 ILE A O 1
ATOM 2125 N N . LYS A 1 273 ? -15.197 -11.303 20.830 1.00 93.25 273 LYS A N 1
ATOM 2126 C CA . LYS A 1 273 ? -15.838 -11.526 22.134 1.00 93.25 273 LYS A CA 1
ATOM 2127 C C . LYS A 1 273 ? -16.708 -10.347 22.551 1.00 93.25 273 LYS A C 1
ATOM 2129 O O . LYS A 1 273 ? -17.726 -10.517 23.221 1.00 93.25 273 LYS A O 1
ATOM 2134 N N . LYS A 1 274 ? -16.285 -9.133 22.193 1.00 93.25 274 LYS A N 1
ATOM 2135 C CA . LYS A 1 274 ? -16.879 -7.902 22.712 1.00 93.25 274 LYS A CA 1
ATOM 2136 C C . LYS A 1 274 ? -16.843 -6.783 21.686 1.00 93.25 274 LYS A C 1
ATOM 2138 O O . LYS A 1 274 ? -15.897 -6.678 20.921 1.00 93.25 274 LYS A O 1
ATOM 2143 N N . ALA A 1 275 ? -17.866 -5.937 21.712 1.00 93.31 275 ALA A N 1
ATOM 2144 C CA . ALA A 1 275 ? -17.980 -4.752 20.875 1.00 93.31 275 ALA A CA 1
ATOM 2145 C C . ALA A 1 275 ? -18.230 -3.523 21.751 1.00 93.31 275 ALA A C 1
ATOM 2147 O O . ALA A 1 275 ? -19.130 -3.539 22.592 1.00 93.31 275 ALA A O 1
ATOM 2148 N N . VAL A 1 276 ? -17.478 -2.452 21.515 1.00 93.19 276 VAL A N 1
ATOM 2149 C CA . VAL A 1 276 ? -17.684 -1.136 22.121 1.00 93.19 276 VAL A CA 1
ATOM 2150 C C . VAL A 1 276 ? -18.096 -0.169 21.008 1.00 93.19 276 VAL A C 1
ATOM 2152 O O . VAL A 1 276 ? -17.436 -0.095 19.970 1.00 93.19 276 VAL A O 1
ATOM 2155 N N . LYS A 1 277 ? -19.231 0.507 21.199 1.00 90.88 277 LYS A N 1
ATOM 2156 C CA . LYS A 1 277 ? -19.874 1.437 20.257 1.00 90.88 277 LYS A CA 1
ATOM 2157 C C . LYS A 1 277 ? -20.342 2.680 20.995 1.00 90.88 277 LYS A C 1
ATOM 2159 O O . LYS A 1 277 ? -20.749 2.529 22.175 1.00 90.88 277 LYS A O 1
#